Protein AF-A0A9J6G3D0-F1 (afdb_monomer)

Sequence (185 aa):
MPAAFANNYSSTRVLLGATEIRCDVPSSFVKKSEVYSHYKSAHTFTGLVGVAPSDVLTYVSELFTGSTSGRECVIRSGFLKQNFDPGDSVMADKGLRIEDLLVKKGVLLNIPPFLKDGKFTERKAQKTQEIAALRIHVEQRIQRITTYHIFDRSIPISLAPLANQIWGLCAMLSNLQPPLLKDEN

Secondary structure (DSSP, 8-state):
--HHHHTT-TTEEEEEEEEEEEBPPPSSHHHHHHHEETTTTEEEEEEEEEE-TTS-EEEEPPPEETTS-HHHHHHHTTGGGS---TT-EEEE-TT---HHHHGGGT-EEE-PPP-STT---HHHHHHHHHHHHHHHHHHHHHHHHHTSGGGSSPBPGGGGGGHHHHHHHHHHHHTTSPPSSPP--

Radius of gyration: 17.27 Å; Cα contacts (8 Å, |Δi|>4): 298; chains: 1; bounding box: 39×38×50 Å

Mean predicted aligned error: 4.93 Å

Organism: Haemaphysalis longicornis (NCBI:txid44386)

pLDDT: mean 90.75, std 10.1, range [35.38, 98.19]

Nearest PDB structures (foldseek):
  1gz0-assembly4_E  TM=3.290E-01  e=6.319E+00  Escherichia coli

Foldseek 3Di:
DDPLCVPPPVLEAKAKEKDWFFADQDPDPVLNVQQQAPVVNGRTWMKMWIAGLQLATPDIFFTGHNPQQLQNSCVPRCVLVDDDAQVHEYEYEPSHPCQVVQVVRNYHYQYQDDDDPPDDDPVSVVSNVSSVVSSVSRVVLVVQLCPPPCRVDHNYPVCVVVRRVSSVVSSVVSNVDDGPDDPPD

Solvent-accessible surface area (backbone atoms only — not comparable to full-atom values): 10439 Å² total; per-residue (Å²): 116,47,72,87,35,58,78,87,42,63,47,47,58,32,32,42,40,75,49,73,46,49,32,49,83,53,91,48,69,67,57,34,57,40,21,31,13,80,90,74,75,40,40,21,32,31,31,42,42,24,19,28,72,73,68,42,72,75,43,72,41,65,64,40,42,22,55,60,48,67,49,56,48,43,68,73,53,47,62,82,72,54,94,70,54,72,68,30,23,37,33,38,50,66,82,54,76,48,49,82,66,31,49,79,54,43,27,44,68,50,49,47,75,78,83,61,90,89,56,74,54,70,69,55,48,50,51,30,52,52,48,55,59,61,45,46,55,37,52,52,50,50,48,57,36,54,65,44,74,80,54,75,50,56,40,47,68,90,46,53,91,47,44,49,61,54,52,50,49,39,47,56,55,46,65,75,46,80,73,92,70,75,83,88,122

Structure (mmCIF, N/CA/C/O backbone):
data_AF-A0A9J6G3D0-F1
#
_entry.id   AF-A0A9J6G3D0-F1
#
loop_
_atom_site.group_PDB
_atom_site.id
_atom_site.type_symbol
_atom_s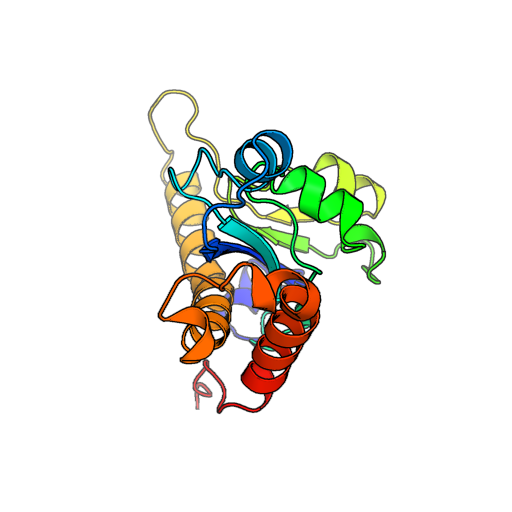ite.label_atom_id
_atom_site.label_alt_id
_atom_site.label_comp_id
_atom_site.label_asym_id
_atom_site.label_entity_id
_atom_site.label_seq_id
_atom_site.pdbx_PDB_ins_code
_atom_site.Cartn_x
_atom_site.Cartn_y
_atom_site.Cartn_z
_atom_site.occupancy
_atom_site.B_iso_or_equiv
_atom_site.auth_seq_id
_atom_site.auth_comp_id
_atom_site.auth_asym_id
_atom_site.auth_atom_id
_atom_site.pdbx_PDB_model_num
ATOM 1 N N . MET A 1 1 ? -17.069 -8.337 9.587 1.00 80.12 1 MET A N 1
ATOM 2 C CA . MET A 1 1 ? -15.836 -7.722 10.133 1.00 80.12 1 MET A CA 1
ATOM 3 C C . MET A 1 1 ? -15.319 -8.635 11.237 1.00 80.12 1 MET A C 1
ATOM 5 O O . MET A 1 1 ? -16.161 -9.069 12.013 1.00 80.12 1 MET A O 1
ATOM 9 N N . PRO A 1 2 ? -14.014 -8.957 11.305 1.00 84.94 2 PRO A N 1
ATOM 10 C CA . PRO A 1 2 ? -13.477 -9.842 12.345 1.00 84.94 2 PRO A CA 1
ATOM 11 C C . PRO A 1 2 ? -13.594 -9.244 13.753 1.00 84.94 2 PRO A C 1
ATOM 13 O O . PRO A 1 2 ? -13.500 -8.023 13.916 1.00 84.94 2 PRO A O 1
ATOM 16 N N . ALA A 1 3 ? -13.728 -10.102 14.770 1.00 85.75 3 ALA A N 1
ATOM 17 C CA . ALA A 1 3 ? -13.884 -9.697 16.171 1.00 85.75 3 ALA A CA 1
ATOM 18 C C . ALA A 1 3 ? -12.734 -8.799 16.667 1.00 85.75 3 ALA A C 1
ATOM 20 O O . ALA A 1 3 ? -12.964 -7.831 17.392 1.00 85.75 3 ALA A O 1
ATOM 21 N N . ALA A 1 4 ? -11.511 -9.056 16.189 1.00 85.31 4 ALA A N 1
ATOM 22 C CA . ALA A 1 4 ? -10.323 -8.263 16.508 1.00 85.31 4 ALA A CA 1
ATOM 23 C C . ALA A 1 4 ? -10.463 -6.769 16.142 1.00 85.31 4 ALA A C 1
ATOM 25 O O . ALA A 1 4 ? -9.902 -5.912 16.823 1.00 85.31 4 ALA A O 1
ATOM 26 N N . PHE A 1 5 ? -11.246 -6.439 15.106 1.00 87.8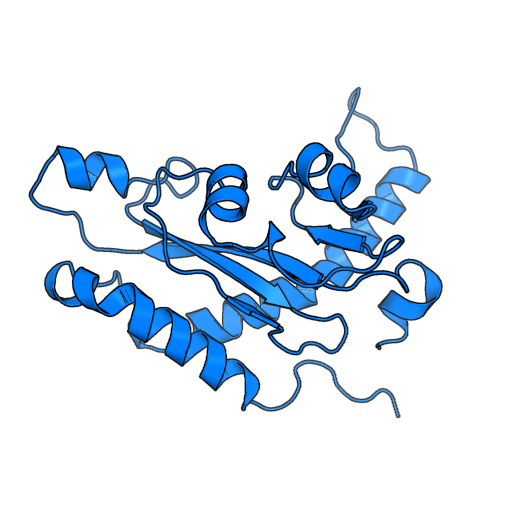8 5 PHE A N 1
ATOM 27 C CA . PHE A 1 5 ? -11.552 -5.053 14.741 1.00 87.88 5 PHE A CA 1
ATOM 28 C C . PHE A 1 5 ? -12.810 -4.533 15.437 1.00 87.88 5 PHE A C 1
ATOM 30 O O . PHE A 1 5 ? -12.842 -3.371 15.827 1.00 87.88 5 PHE A O 1
ATOM 37 N N . ALA A 1 6 ? -13.831 -5.375 15.620 1.00 86.62 6 ALA A N 1
ATOM 38 C CA . ALA A 1 6 ? -15.148 -4.960 16.104 1.00 86.62 6 ALA A CA 1
ATOM 39 C C . ALA A 1 6 ? -15.124 -4.253 17.473 1.00 86.62 6 ALA A C 1
ATOM 41 O O . ALA A 1 6 ? -15.931 -3.357 17.705 1.00 86.62 6 ALA A O 1
ATOM 42 N N . ASN A 1 7 ? -14.188 -4.612 18.357 1.00 83.62 7 ASN A N 1
ATOM 43 C CA . ASN A 1 7 ? -14.146 -4.067 19.717 1.00 83.62 7 ASN A CA 1
ATOM 44 C C . ASN A 1 7 ? -13.534 -2.658 19.785 1.00 83.62 7 ASN A C 1
ATOM 46 O O . ASN A 1 7 ? -14.149 -1.741 20.320 1.00 83.62 7 ASN A O 1
ATOM 50 N N . ASN A 1 8 ? -12.329 -2.479 19.235 1.00 85.50 8 ASN A N 1
ATOM 51 C CA . ASN A 1 8 ? -11.543 -1.246 19.413 1.00 85.50 8 ASN A CA 1
ATOM 52 C C . ASN A 1 8 ? -11.385 -0.420 18.126 1.00 85.50 8 ASN A C 1
ATOM 54 O O . ASN A 1 8 ? -10.935 0.723 18.180 1.00 85.50 8 ASN A O 1
ATOM 58 N N . TYR A 1 9 ? -11.726 -0.991 16.969 1.00 92.31 9 TYR A N 1
ATOM 59 C CA . TYR A 1 9 ? -11.415 -0.440 15.648 1.00 92.31 9 TYR A CA 1
ATOM 60 C C . TYR A 1 9 ? -12.569 -0.642 14.652 1.00 92.31 9 TYR A C 1
ATOM 62 O O . TYR A 1 9 ? -12.331 -0.778 13.450 1.00 92.31 9 TYR A O 1
ATOM 70 N N . SER A 1 10 ? -13.816 -0.642 15.137 1.00 93.62 10 SER A N 1
ATOM 71 C CA . SER A 1 10 ? -15.028 -0.925 14.350 1.00 93.62 10 SER A CA 1
ATOM 72 C C . SER A 1 10 ? -15.287 0.070 13.221 1.00 93.62 10 SER A C 1
ATOM 74 O O . SER A 1 10 ? -15.920 -0.282 12.231 1.00 93.62 10 SER A O 1
ATOM 76 N N . SER A 1 11 ? -14.756 1.289 13.324 1.00 95.56 11 SER A N 1
ATOM 77 C CA . SER A 1 11 ? -14.810 2.283 12.249 1.00 95.56 11 SER A CA 1
ATOM 78 C C . SER A 1 11 ? -13.726 2.097 11.184 1.00 95.56 11 SER A C 1
ATOM 80 O O . SER A 1 11 ? -13.647 2.894 10.253 1.00 95.56 11 SER A O 1
ATOM 82 N N . THR A 1 12 ? -12.838 1.102 11.304 1.00 96.50 12 THR A N 1
ATOM 83 C CA . THR A 1 12 ? -11.755 0.904 10.327 1.00 96.50 12 THR A CA 1
ATOM 84 C C . THR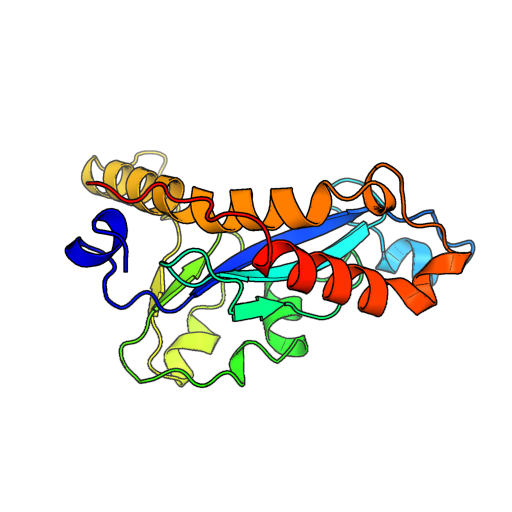 A 1 12 ? -12.336 0.467 8.996 1.00 96.50 12 THR A C 1
ATOM 86 O O . THR A 1 12 ? -12.851 -0.640 8.862 1.00 96.50 12 THR A O 1
ATOM 89 N N . ARG A 1 13 ? -12.204 1.324 7.986 1.00 96.06 13 ARG A N 1
ATOM 90 C CA . ARG A 1 13 ? -12.659 1.041 6.627 1.00 96.06 13 ARG A CA 1
ATOM 91 C C . ARG A 1 13 ? -11.564 0.414 5.775 1.00 96.06 13 ARG A C 1
ATOM 93 O O . ARG A 1 13 ? -11.839 -0.497 4.997 1.00 96.06 13 ARG A O 1
ATOM 100 N N . VAL A 1 14 ? -10.328 0.891 5.928 1.00 97.06 14 VAL A N 1
ATOM 101 C CA . VAL A 1 14 ? -9.177 0.440 5.136 1.00 97.06 14 VAL A CA 1
ATOM 102 C C . VAL A 1 14 ? -7.928 0.346 6.006 1.00 97.06 14 VAL A C 1
ATOM 104 O O . VAL A 1 14 ? -7.570 1.298 6.696 1.00 97.06 14 VAL A O 1
ATOM 107 N N . LEU A 1 15 ? -7.235 -0.785 5.916 1.00 96.94 15 LEU A N 1
ATOM 108 C CA . LEU A 1 15 ? -5.838 -0.943 6.287 1.00 96.94 15 LEU A CA 1
ATOM 109 C C . LEU A 1 15 ? -4.974 -0.616 5.067 1.00 96.94 15 LEU A C 1
ATOM 111 O O . LEU A 1 15 ? -5.011 -1.339 4.073 1.00 96.94 15 LEU A O 1
ATOM 115 N N . LEU A 1 16 ? -4.233 0.485 5.124 1.00 97.81 16 LEU A N 1
ATOM 116 C CA . LEU A 1 16 ? -3.399 0.988 4.040 1.00 97.81 16 LEU A CA 1
ATOM 117 C C . LEU A 1 16 ? -1.927 0.642 4.287 1.00 97.81 16 LEU A C 1
ATOM 119 O O . LEU A 1 16 ? -1.325 1.069 5.275 1.00 97.81 16 LEU A O 1
ATOM 123 N N . GLY A 1 17 ? -1.338 -0.095 3.352 1.00 95.81 17 GLY A N 1
ATOM 124 C CA . GLY A 1 17 ? 0.075 -0.445 3.324 1.00 95.81 17 GLY A CA 1
ATOM 125 C C . GLY A 1 17 ? 0.753 0.059 2.055 1.00 95.81 17 GLY A C 1
ATOM 126 O O . GLY A 1 17 ? 0.123 0.205 1.008 1.00 95.81 17 GLY A O 1
ATOM 127 N N . ALA A 1 18 ? 2.053 0.319 2.156 1.00 95.06 18 ALA A N 1
ATOM 128 C CA . ALA A 1 18 ? 2.914 0.588 1.014 1.00 95.06 18 ALA A CA 1
ATOM 129 C C . ALA A 1 18 ? 3.872 -0.589 0.824 1.00 95.06 18 ALA A C 1
ATOM 131 O O . ALA A 1 18 ? 4.341 -1.175 1.800 1.00 95.06 18 ALA A O 1
ATOM 132 N N . THR A 1 19 ? 4.179 -0.917 -0.424 1.00 95.31 19 THR A N 1
ATOM 133 C CA . THR A 1 19 ? 5.183 -1.921 -0.770 1.00 95.31 19 THR A CA 1
ATOM 134 C C . THR A 1 19 ? 6.077 -1.416 -1.888 1.00 95.31 19 THR A C 1
ATOM 136 O O . THR A 1 19 ? 5.686 -0.543 -2.663 1.00 95.31 19 THR A O 1
ATOM 139 N N . GLU A 1 20 ? 7.281 -1.967 -1.963 1.00 95.69 20 GLU A N 1
ATOM 140 C CA . GLU A 1 20 ? 8.262 -1.640 -2.988 1.00 95.69 20 GLU A CA 1
ATOM 141 C C . GLU A 1 20 ? 8.641 -2.898 -3.767 1.00 95.69 20 GLU A C 1
ATOM 143 O O . GLU A 1 20 ? 9.041 -3.905 -3.182 1.00 95.69 20 GLU A O 1
ATOM 148 N N . ILE A 1 21 ? 8.549 -2.820 -5.092 1.00 96.62 21 ILE A N 1
ATOM 149 C CA . ILE A 1 21 ? 8.894 -3.886 -6.030 1.00 96.62 21 ILE A CA 1
ATOM 150 C C . ILE A 1 21 ? 10.198 -3.500 -6.709 1.00 96.62 21 ILE A C 1
ATOM 152 O O . ILE A 1 21 ? 10.319 -2.393 -7.226 1.00 96.62 21 ILE A O 1
ATOM 156 N N . ARG A 1 22 ? 11.192 -4.389 -6.716 1.00 96.69 22 ARG A N 1
ATOM 157 C CA . ARG A 1 22 ? 12.484 -4.090 -7.343 1.00 96.69 22 ARG A CA 1
ATOM 158 C C . ARG A 1 22 ? 12.353 -3.968 -8.855 1.00 96.69 22 ARG A C 1
ATOM 160 O O . ARG A 1 22 ? 11.597 -4.705 -9.484 1.00 96.69 22 ARG A O 1
ATOM 167 N N . CYS A 1 23 ? 13.147 -3.082 -9.436 1.00 96.62 23 CYS A N 1
ATOM 168 C CA . CYS A 1 23 ? 13.317 -2.967 -10.875 1.00 96.62 23 CYS A CA 1
ATOM 169 C C . CYS A 1 23 ? 14.799 -2.919 -11.240 1.00 96.62 23 CYS A C 1
ATOM 171 O O . CYS A 1 23 ? 15.667 -2.647 -10.405 1.00 96.62 23 CYS A O 1
ATOM 173 N N . ASP A 1 24 ? 15.087 -3.245 -12.494 1.00 96.38 24 ASP A N 1
ATOM 174 C CA . ASP A 1 24 ? 16.428 -3.098 -13.040 1.00 96.38 24 ASP A CA 1
ATOM 175 C C . ASP A 1 24 ? 16.833 -1.624 -13.090 1.00 96.38 24 ASP A C 1
ATOM 177 O O . ASP A 1 24 ? 16.005 -0.715 -13.041 1.00 96.38 24 ASP A O 1
ATOM 181 N N . VAL A 1 25 ? 18.136 -1.372 -13.183 1.00 95.06 25 VAL A N 1
ATOM 182 C CA . VAL A 1 25 ? 18.664 -0.009 -13.222 1.00 95.06 25 VAL A CA 1
ATOM 183 C C . VAL A 1 25 ? 18.437 0.583 -14.618 1.00 95.06 25 VAL A C 1
ATOM 185 O O . VAL A 1 25 ? 18.964 0.044 -15.594 1.00 95.06 25 VAL A O 1
ATOM 188 N N . PRO A 1 26 ? 17.707 1.705 -14.755 1.00 92.19 26 PRO A N 1
ATOM 189 C CA . PRO A 1 26 ? 17.589 2.394 -16.033 1.00 92.19 26 PRO A CA 1
ATOM 190 C C . PRO A 1 26 ? 18.951 2.909 -16.519 1.00 92.19 26 PRO A C 1
ATOM 192 O O . PRO A 1 26 ? 19.774 3.359 -15.723 1.00 92.19 26 PRO A O 1
ATOM 195 N N . SER A 1 27 ? 19.162 2.933 -17.838 1.00 90.88 27 SER A N 1
ATOM 196 C CA . SER A 1 27 ? 20.370 3.523 -18.441 1.00 90.88 27 SER A CA 1
ATOM 197 C C . SER A 1 27 ? 20.433 5.047 -18.283 1.00 90.88 27 SER A C 1
ATOM 199 O O . SER A 1 27 ? 21.513 5.627 -18.205 1.00 90.88 27 SER A O 1
ATOM 201 N N . SER A 1 28 ? 19.275 5.709 -18.213 1.00 93.06 28 SER A N 1
ATOM 202 C CA . SER A 1 28 ? 19.179 7.149 -17.970 1.00 93.06 28 SER A CA 1
ATOM 203 C C . SER A 1 28 ? 19.476 7.474 -16.506 1.00 93.06 28 SER A C 1
ATOM 205 O O . SER A 1 28 ? 18.782 6.988 -15.613 1.00 93.06 28 SER A O 1
ATOM 207 N N . PHE A 1 29 ? 20.445 8.362 -16.263 1.00 90.56 29 PHE A N 1
ATOM 208 C CA . PHE A 1 29 ? 20.782 8.847 -14.919 1.00 90.56 29 PHE A CA 1
ATOM 209 C C . PHE A 1 29 ? 19.594 9.485 -14.191 1.00 90.56 29 PHE A C 1
ATOM 211 O O . PHE A 1 29 ? 19.430 9.267 -12.993 1.00 90.56 29 PHE A O 1
ATOM 218 N N . VAL A 1 30 ? 18.745 10.220 -14.917 1.00 93.31 30 VAL A N 1
ATOM 219 C CA . VAL A 1 30 ? 17.535 10.840 -14.356 1.00 93.31 30 VAL A CA 1
ATOM 220 C C . VAL A 1 30 ? 16.593 9.755 -13.843 1.00 93.31 30 VAL A C 1
ATOM 222 O O . VAL A 1 30 ? 16.304 9.703 -12.651 1.00 93.31 30 VAL A O 1
ATOM 225 N N . LYS A 1 31 ? 16.219 8.807 -14.711 1.00 91.31 31 LYS A N 1
ATOM 226 C CA . LYS A 1 31 ? 15.323 7.702 -14.339 1.00 91.31 31 LYS A CA 1
ATOM 227 C C . LYS A 1 31 ? 15.908 6.836 -13.230 1.00 91.31 31 LYS A C 1
ATOM 229 O O . LYS A 1 31 ? 15.177 6.390 -12.357 1.00 91.31 31 LYS A O 1
ATOM 234 N N . LYS A 1 32 ? 17.224 6.615 -13.244 1.00 93.25 32 LYS A N 1
ATOM 235 C CA . LYS A 1 32 ? 17.940 5.896 -12.189 1.00 93.25 32 LYS A CA 1
ATOM 236 C C . LYS A 1 32 ? 17.751 6.563 -10.828 1.00 93.25 32 LYS A C 1
ATOM 238 O O . LYS A 1 32 ? 17.432 5.873 -9.867 1.00 93.25 32 LYS A O 1
ATOM 243 N N . SER A 1 33 ? 17.915 7.883 -10.758 1.00 94.12 33 SER A N 1
ATOM 244 C CA . SER A 1 33 ? 17.687 8.640 -9.526 1.00 94.12 33 SER A CA 1
ATOM 245 C C . SER A 1 33 ? 16.222 8.605 -9.092 1.00 94.12 33 SER A C 1
ATOM 247 O O . SER A 1 33 ? 15.947 8.539 -7.899 1.00 94.12 33 SER A O 1
ATOM 249 N N . GLU A 1 34 ? 15.281 8.651 -10.035 1.00 94.12 34 GLU A N 1
ATOM 250 C CA . GLU A 1 34 ? 13.846 8.625 -9.732 1.00 94.12 34 GLU A CA 1
ATOM 251 C C . GLU A 1 34 ? 13.406 7.289 -9.132 1.00 94.12 34 GLU A C 1
ATOM 253 O O . GLU A 1 34 ? 12.646 7.263 -8.166 1.00 94.12 34 GLU A O 1
ATOM 258 N N . VAL A 1 35 ? 13.873 6.168 -9.682 1.00 95.25 35 VAL A N 1
ATOM 259 C CA . VAL A 1 35 ? 13.490 4.842 -9.177 1.00 95.25 35 VAL A CA 1
ATOM 260 C C . VAL A 1 35 ? 14.298 4.417 -7.953 1.00 95.25 35 VAL A C 1
ATOM 262 O O . VAL A 1 35 ? 14.005 3.383 -7.371 1.00 95.25 35 VAL A O 1
ATOM 265 N N . TYR A 1 36 ? 15.308 5.175 -7.529 1.00 96.12 36 TYR A N 1
ATOM 266 C CA . TYR A 1 36 ? 16.091 4.819 -6.351 1.00 96.12 36 TYR A CA 1
ATOM 267 C C . TYR A 1 36 ? 15.319 5.110 -5.056 1.00 96.12 36 TYR A C 1
ATOM 269 O O . TYR A 1 36 ? 15.036 6.261 -4.724 1.00 96.12 36 TYR A O 1
ATOM 277 N N . SER A 1 37 ? 15.017 4.060 -4.293 1.00 94.50 37 SER A N 1
ATOM 278 C CA . SER A 1 37 ? 14.492 4.161 -2.935 1.00 94.50 37 SER A CA 1
ATOM 279 C C . SER A 1 37 ? 15.633 4.208 -1.932 1.00 94.50 37 SER A C 1
ATOM 281 O O . SER A 1 37 ? 16.389 3.248 -1.758 1.00 94.50 37 SER A O 1
ATOM 283 N N . HIS A 1 38 ? 15.714 5.319 -1.202 1.00 91.31 38 HIS A N 1
ATOM 284 C CA . HIS A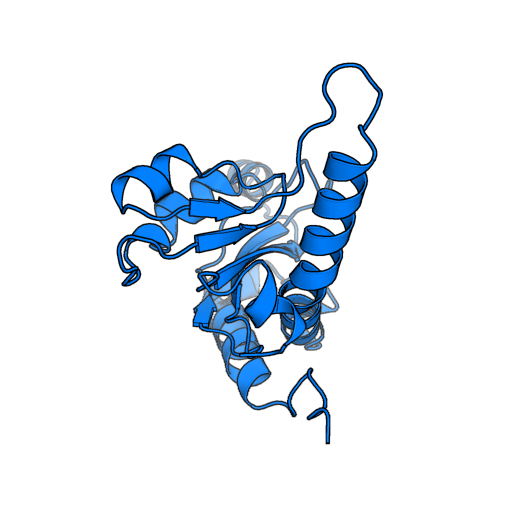 1 38 ? 16.618 5.451 -0.062 1.00 91.31 38 HIS A CA 1
ATOM 285 C C . HIS A 1 38 ? 16.243 4.519 1.094 1.00 91.31 38 HIS A C 1
ATOM 287 O O . HIS A 1 38 ? 17.112 4.132 1.868 1.00 91.31 38 HIS A O 1
ATOM 293 N N . TYR A 1 39 ? 14.965 4.150 1.214 1.00 87.50 39 TYR A N 1
ATOM 294 C CA . TYR A 1 39 ? 14.493 3.268 2.278 1.00 87.50 39 TYR A CA 1
ATOM 295 C C . TYR A 1 39 ? 14.946 1.819 2.059 1.00 87.50 39 TYR A C 1
ATOM 297 O O . TYR A 1 39 ? 15.362 1.150 3.004 1.00 87.50 39 TYR A O 1
ATOM 305 N N . LYS A 1 40 ? 14.907 1.334 0.811 1.00 90.81 40 LYS A N 1
ATOM 306 C CA . LYS A 1 40 ? 15.369 -0.017 0.448 1.00 90.81 40 LYS A CA 1
ATOM 307 C C . LYS A 1 40 ? 16.821 -0.076 -0.015 1.00 90.81 40 LYS A C 1
ATOM 309 O O . LYS A 1 40 ? 17.319 -1.178 -0.242 1.00 90.81 40 LYS A O 1
ATOM 314 N N . SER A 1 41 ? 17.478 1.074 -0.176 1.00 94.06 41 SER A N 1
ATOM 315 C CA . SER A 1 41 ? 18.799 1.196 -0.806 1.00 94.06 41 SER A CA 1
ATOM 316 C C . SER A 1 41 ? 18.868 0.437 -2.137 1.00 94.06 41 SER A C 1
ATOM 318 O O . SER A 1 41 ? 19.817 -0.296 -2.415 1.00 94.06 41 SER A O 1
ATOM 320 N N . ALA A 1 42 ? 17.803 0.549 -2.934 1.00 95.44 42 ALA A N 1
ATOM 321 C CA . ALA A 1 42 ? 17.597 -0.226 -4.151 1.00 95.44 42 ALA A CA 1
ATOM 322 C C . ALA A 1 42 ? 16.738 0.548 -5.157 1.00 95.44 42 ALA A C 1
ATOM 324 O O . ALA A 1 42 ? 16.044 1.494 -4.798 1.00 95.44 42 ALA A O 1
ATOM 325 N N . HIS A 1 43 ? 16.767 0.120 -6.418 1.00 96.81 43 HIS A N 1
ATOM 326 C CA . HIS A 1 43 ? 15.903 0.658 -7.466 1.00 96.81 43 HIS A CA 1
ATOM 327 C C . HIS A 1 43 ? 14.564 -0.075 -7.409 1.00 96.81 43 HIS A C 1
ATOM 329 O O . HIS A 1 43 ? 14.519 -1.307 -7.490 1.00 96.81 43 HIS A O 1
ATOM 335 N N . THR A 1 44 ? 13.491 0.669 -7.179 1.00 97.06 44 THR A N 1
ATOM 336 C CA . THR A 1 44 ? 12.169 0.126 -6.907 1.00 97.06 44 THR A CA 1
ATOM 337 C C . THR A 1 44 ? 11.065 0.959 -7.546 1.00 97.06 44 THR A C 1
ATOM 339 O O . THR A 1 44 ? 11.228 2.123 -7.927 1.00 97.06 44 THR A O 1
ATOM 342 N N . PHE A 1 45 ? 9.907 0.326 -7.647 1.00 97.19 45 PHE A N 1
ATOM 343 C CA . PHE A 1 45 ? 8.623 0.965 -7.827 1.00 97.19 45 PHE A CA 1
ATOM 344 C C . PHE A 1 45 ? 7.797 0.813 -6.549 1.00 97.19 45 PHE A C 1
ATOM 346 O O . PHE A 1 45 ? 7.760 -0.269 -5.965 1.00 97.19 45 PHE A O 1
ATOM 353 N N . THR A 1 46 ? 7.114 1.872 -6.130 1.00 96.31 46 THR A N 1
ATOM 354 C CA . THR A 1 46 ? 6.328 1.920 -4.892 1.00 96.31 46 THR A CA 1
ATOM 355 C C . THR A 1 46 ? 4.839 1.821 -5.204 1.00 96.31 46 THR A C 1
ATOM 357 O O . THR A 1 46 ? 4.315 2.642 -5.951 1.00 96.31 46 THR A O 1
ATOM 360 N N . GLY A 1 47 ? 4.136 0.864 -4.603 1.00 96.94 47 GLY A N 1
ATOM 361 C CA . GLY A 1 47 ? 2.685 0.700 -4.720 1.00 96.94 47 GLY A CA 1
ATOM 362 C C . GLY A 1 47 ? 1.981 0.821 -3.370 1.00 96.94 47 GLY A C 1
ATOM 363 O O . GLY A 1 47 ? 2.546 0.480 -2.330 1.00 96.94 47 GLY A O 1
ATOM 364 N N . LEU A 1 48 ? 0.734 1.292 -3.380 1.00 97.88 48 LEU A N 1
ATOM 365 C CA . LEU A 1 48 ? -0.162 1.285 -2.226 1.00 97.88 48 LEU A CA 1
ATOM 366 C C . LEU A 1 48 ? -1.191 0.163 -2.360 1.00 97.88 48 LEU A C 1
ATOM 368 O O . LEU A 1 48 ? -1.739 -0.074 -3.437 1.00 97.88 48 LEU A O 1
ATOM 372 N N . VAL A 1 49 ? -1.480 -0.479 -1.234 1.00 98.00 49 VAL A N 1
ATOM 373 C CA . VAL A 1 49 ? -2.449 -1.565 -1.087 1.00 98.00 49 VAL A CA 1
ATOM 374 C C . VAL A 1 49 ? -3.379 -1.212 0.064 1.00 98.00 49 VAL A C 1
ATOM 376 O O . VAL A 1 49 ? -2.921 -0.943 1.171 1.00 98.00 49 VAL A O 1
ATOM 379 N N . GLY A 1 50 ? -4.682 -1.195 -0.196 1.00 97.56 50 GLY A N 1
ATOM 380 C CA . GLY A 1 50 ? -5.716 -1.008 0.814 1.00 97.56 50 GLY A CA 1
ATOM 381 C C . GLY A 1 50 ? -6.573 -2.258 0.950 1.00 97.56 50 GLY A C 1
ATOM 382 O O . GLY A 1 50 ? -7.049 -2.812 -0.043 1.00 97.56 50 GLY A O 1
ATOM 383 N N . VAL A 1 51 ? -6.763 -2.697 2.188 1.00 96.50 51 VAL A N 1
ATOM 384 C CA . VAL A 1 51 ? -7.475 -3.932 2.524 1.00 96.50 51 VAL A CA 1
ATOM 385 C C . VAL A 1 51 ? -8.570 -3.607 3.526 1.00 96.50 51 VAL A C 1
ATOM 387 O O . VAL A 1 51 ? -8.335 -2.873 4.483 1.00 96.50 51 VAL A O 1
ATOM 390 N N . ALA A 1 52 ? -9.778 -4.119 3.324 1.00 94.88 52 ALA A N 1
ATOM 391 C CA . ALA A 1 52 ? -10.823 -4.034 4.338 1.00 94.88 52 ALA A CA 1
ATOM 392 C C . ALA A 1 52 ? -10.475 -4.922 5.547 1.00 94.88 52 ALA A C 1
ATOM 394 O O . ALA A 1 52 ? -9.775 -5.921 5.388 1.00 94.88 52 ALA A O 1
ATOM 395 N N . PRO A 1 53 ? -11.032 -4.671 6.743 1.00 93.06 53 PRO A N 1
ATOM 396 C CA . PRO A 1 53 ? -10.891 -5.596 7.871 1.00 93.06 53 PRO A CA 1
ATOM 397 C C . PRO A 1 53 ? -11.314 -7.038 7.565 1.00 93.06 53 PRO A C 1
ATOM 399 O O . PRO A 1 53 ? -10.830 -7.966 8.198 1.00 93.06 53 PRO A O 1
ATOM 402 N N . SER A 1 54 ? -12.202 -7.247 6.588 1.00 90.69 54 SER A N 1
ATOM 403 C CA . SER A 1 54 ? -12.589 -8.570 6.076 1.00 90.69 54 SER A CA 1
ATOM 404 C C . SER A 1 54 ? -11.541 -9.225 5.165 1.00 90.69 54 SER A C 1
ATOM 406 O O . SER A 1 54 ? -11.869 -10.179 4.471 1.00 90.69 54 SER A O 1
ATOM 408 N N . ASP A 1 55 ? -10.318 -8.691 5.118 1.00 88.56 55 ASP A N 1
ATOM 409 C CA . ASP A 1 55 ? -9.196 -9.164 4.301 1.00 88.56 55 ASP A CA 1
ATOM 410 C C . ASP A 1 55 ? -9.393 -9.056 2.769 1.00 88.56 55 ASP A C 1
ATOM 412 O O . ASP A 1 55 ? -8.607 -9.551 1.964 1.00 88.56 55 ASP A O 1
ATOM 416 N N . VAL A 1 56 ? -10.423 -8.338 2.324 1.00 92.75 56 VAL A N 1
ATOM 417 C CA . VAL A 1 56 ? -10.656 -8.084 0.896 1.00 92.75 56 VAL A CA 1
ATOM 418 C C . VAL A 1 56 ? -9.795 -6.907 0.443 1.00 92.75 56 VAL A C 1
ATOM 420 O O . VAL A 1 56 ? -9.852 -5.842 1.059 1.00 92.75 56 VAL A O 1
ATOM 423 N N . LEU A 1 57 ? -9.033 -7.056 -0.648 1.00 95.81 57 LEU A N 1
ATOM 424 C CA . LEU A 1 57 ? -8.380 -5.920 -1.305 1.00 95.81 57 LEU A CA 1
ATOM 425 C C . LEU A 1 57 ? -9.465 -4.975 -1.830 1.00 95.81 57 LEU A C 1
ATOM 427 O O . LEU A 1 57 ? -10.226 -5.339 -2.728 1.00 95.81 57 LEU A O 1
ATOM 431 N N . THR A 1 58 ? -9.518 -3.770 -1.274 1.00 95.94 58 THR A N 1
ATOM 432 C CA . THR A 1 58 ? -10.465 -2.714 -1.658 1.00 95.94 58 THR A CA 1
ATOM 433 C C . THR A 1 58 ? -9.811 -1.616 -2.478 1.00 95.94 58 THR A C 1
ATOM 435 O O . THR A 1 58 ? -10.505 -0.848 -3.138 1.00 95.94 58 THR A O 1
ATOM 438 N N . TYR A 1 59 ? -8.481 -1.542 -2.453 1.00 97.88 59 TYR A N 1
ATOM 439 C CA . TYR A 1 59 ? -7.735 -0.504 -3.137 1.00 97.88 59 TYR A CA 1
ATOM 440 C C . TYR A 1 59 ? -6.352 -0.989 -3.565 1.00 97.88 59 TYR A C 1
ATOM 442 O O . TYR A 1 59 ? -5.635 -1.628 -2.798 1.00 97.88 59 TYR A O 1
ATOM 450 N N . VAL A 1 60 ? -5.948 -0.616 -4.774 1.00 98.00 60 VAL A N 1
ATOM 451 C CA . VAL A 1 60 ? -4.580 -0.763 -5.271 1.00 98.00 60 VAL A CA 1
ATOM 452 C C . VAL A 1 60 ? -4.245 0.471 -6.101 1.00 98.00 60 VAL A C 1
ATOM 454 O O . VAL A 1 60 ? -5.049 0.889 -6.932 1.00 98.00 60 VAL A O 1
ATOM 457 N N . SER A 1 61 ? -3.093 1.093 -5.852 1.00 98.19 61 SER A N 1
ATOM 458 C CA . SER A 1 61 ? -2.639 2.219 -6.672 1.00 98.19 61 SER A CA 1
ATOM 459 C C . SER A 1 61 ? -1.869 1.753 -7.901 1.00 98.19 61 SER A C 1
ATOM 461 O O . SER A 1 61 ? -1.331 0.645 -7.925 1.00 98.19 61 SER A O 1
ATOM 463 N N . GLU A 1 62 ? -1.697 2.655 -8.867 1.00 97.62 62 GLU A N 1
ATOM 464 C CA . GLU A 1 62 ? -0.558 2.578 -9.783 1.00 97.62 62 GLU A CA 1
ATOM 465 C C . GLU A 1 62 ? 0.771 2.589 -9.010 1.00 97.62 62 GLU A C 1
ATOM 467 O O . GLU A 1 62 ? 0.845 2.994 -7.843 1.00 97.62 62 GLU A O 1
ATOM 472 N N . LEU A 1 63 ? 1.825 2.138 -9.676 1.00 97.75 63 LEU A N 1
ATOM 473 C CA . LEU A 1 63 ? 3.186 2.191 -9.188 1.00 97.75 63 LEU A CA 1
ATOM 474 C C . LEU A 1 63 ? 3.785 3.587 -9.387 1.00 97.75 63 LEU A C 1
ATOM 476 O O . LEU A 1 63 ? 3.693 4.197 -10.451 1.00 97.75 63 LEU A O 1
ATOM 480 N N . PHE A 1 64 ? 4.468 4.056 -8.353 1.00 97.06 64 PHE A N 1
ATOM 481 C CA . PHE A 1 64 ? 5.272 5.269 -8.346 1.00 97.06 64 PHE A CA 1
ATOM 482 C C . PHE A 1 64 ? 6.754 4.913 -8.382 1.00 97.06 64 PHE A C 1
ATOM 484 O O . PHE A 1 64 ? 7.144 3.767 -8.172 1.00 97.06 64 PHE A O 1
ATOM 491 N N . THR A 1 65 ? 7.611 5.892 -8.638 1.00 95.88 65 THR A N 1
ATOM 492 C CA . THR A 1 65 ? 9.060 5.678 -8.596 1.00 95.88 65 THR A CA 1
ATOM 493 C C . THR A 1 65 ? 9.538 5.518 -7.147 1.00 95.88 65 THR A C 1
ATOM 495 O O . THR A 1 65 ? 8.940 6.096 -6.238 1.00 95.88 65 THR A O 1
ATOM 498 N N . GLY A 1 66 ? 10.615 4.759 -6.920 1.00 93.19 66 GLY A N 1
ATOM 499 C CA . GLY A 1 66 ? 11.146 4.464 -5.582 1.00 93.19 66 GLY A CA 1
ATOM 500 C C . GLY A 1 66 ? 11.520 5.687 -4.735 1.00 93.19 66 GLY A C 1
ATOM 501 O O . GLY A 1 66 ? 11.486 5.611 -3.509 1.00 93.19 66 GLY A O 1
ATOM 502 N N . SER A 1 67 ? 11.801 6.840 -5.350 1.00 94.00 67 SER A N 1
ATOM 503 C CA . SER A 1 67 ? 12.036 8.099 -4.628 1.00 94.00 67 SER A CA 1
ATOM 504 C C . SER A 1 67 ? 10.756 8.772 -4.107 1.00 94.00 67 SER A C 1
ATOM 506 O O . SER A 1 67 ? 10.827 9.709 -3.306 1.00 94.00 67 SER A O 1
ATOM 508 N N . THR A 1 68 ? 9.575 8.324 -4.547 1.00 94.69 68 THR A N 1
ATOM 509 C CA . THR A 1 68 ? 8.289 8.928 -4.176 1.00 94.69 68 THR A CA 1
ATOM 510 C C . THR A 1 68 ? 7.924 8.559 -2.738 1.00 94.69 68 THR A C 1
ATOM 512 O O . THR A 1 68 ? 7.810 7.387 -2.386 1.00 94.69 68 THR A O 1
ATOM 515 N N . SER A 1 69 ? 7.695 9.569 -1.893 1.00 93.06 69 SER A N 1
ATOM 516 C CA . SER A 1 69 ? 7.281 9.340 -0.504 1.00 93.06 69 SER A CA 1
ATOM 517 C C . SER A 1 69 ? 5.891 8.698 -0.420 1.00 93.06 69 SER A C 1
ATOM 519 O O . SER A 1 69 ? 5.010 9.004 -1.221 1.00 93.06 69 SER A O 1
ATOM 521 N N . GLY A 1 70 ? 5.638 7.886 0.613 1.00 92.19 70 GLY A N 1
ATOM 522 C CA . GLY A 1 70 ? 4.326 7.252 0.802 1.00 92.19 70 GLY A CA 1
ATOM 523 C C . GLY A 1 70 ? 3.164 8.252 0.900 1.00 92.19 70 GLY A C 1
ATOM 524 O O . GLY A 1 70 ? 2.077 7.990 0.392 1.00 92.19 70 GLY A O 1
ATOM 525 N N . ARG A 1 71 ? 3.400 9.436 1.481 1.00 94.56 71 ARG A N 1
ATOM 526 C CA . ARG A 1 71 ? 2.414 10.528 1.499 1.00 94.56 71 ARG A CA 1
ATOM 527 C C . ARG A 1 71 ? 2.089 11.023 0.087 1.00 94.56 71 ARG A C 1
ATOM 529 O O . ARG A 1 71 ? 0.919 11.206 -0.235 1.00 94.56 71 ARG A O 1
ATOM 536 N N . GLU A 1 72 ? 3.108 11.222 -0.742 1.00 95.50 72 GLU A N 1
ATOM 537 C CA . GLU A 1 72 ? 2.928 11.667 -2.125 1.00 95.50 72 GLU A CA 1
ATOM 538 C C . GLU A 1 72 ? 2.207 10.603 -2.963 1.00 95.50 72 GLU A C 1
ATOM 540 O O . GLU A 1 72 ? 1.298 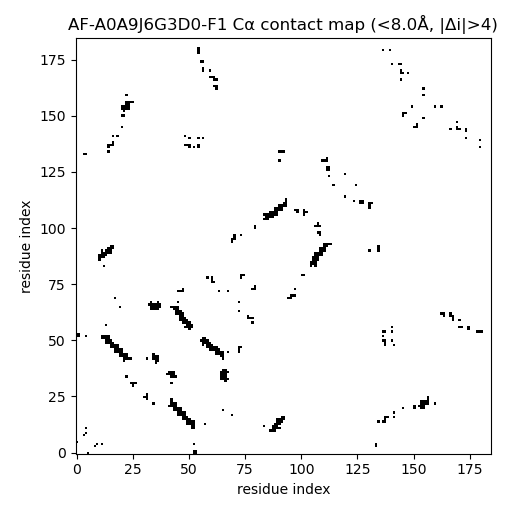10.931 -3.727 1.00 95.50 72 GLU A O 1
ATOM 545 N N . CYS A 1 73 ? 2.511 9.319 -2.739 1.00 96.50 73 CYS A N 1
ATOM 546 C CA . CYS A 1 73 ? 1.750 8.218 -3.327 1.00 96.50 73 CYS A CA 1
ATOM 547 C C . CYS A 1 73 ? 0.259 8.327 -2.973 1.00 96.50 73 CYS A C 1
ATOM 549 O O . CYS A 1 73 ? -0.588 8.183 -3.849 1.00 96.50 73 CYS A O 1
ATOM 551 N N . VAL A 1 74 ? -0.100 8.628 -1.718 1.00 97.06 74 VAL A N 1
ATOM 552 C CA . VAL A 1 74 ? -1.509 8.774 -1.297 1.00 97.06 74 VAL A CA 1
ATOM 553 C C . VAL A 1 74 ? -2.205 9.929 -2.020 1.00 97.06 74 VAL A C 1
ATOM 555 O O . VAL A 1 74 ? -3.342 9.776 -2.468 1.00 97.06 74 VAL A O 1
ATOM 558 N N . ILE A 1 75 ? -1.522 11.066 -2.166 1.00 96.31 75 ILE A N 1
ATOM 559 C CA . ILE A 1 75 ? -2.059 12.252 -2.846 1.00 96.31 75 ILE A CA 1
ATOM 560 C C . ILE A 1 75 ? -2.308 11.956 -4.331 1.00 96.31 75 ILE A C 1
ATOM 562 O O . ILE A 1 75 ? -3.392 12.236 -4.846 1.00 96.31 75 ILE A O 1
ATOM 566 N N . ARG A 1 76 ? -1.324 11.360 -5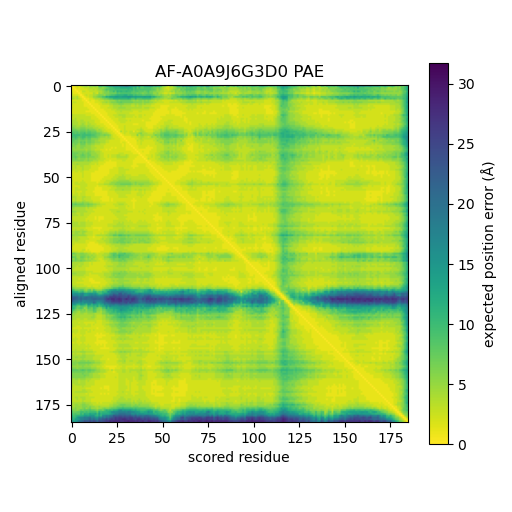.012 1.00 97.06 76 ARG A N 1
ATOM 567 C CA . ARG A 1 76 ? -1.357 11.146 -6.467 1.00 97.06 76 ARG A CA 1
ATOM 568 C C . ARG A 1 76 ? -2.192 9.948 -6.900 1.00 97.06 76 ARG A C 1
ATOM 570 O O . ARG A 1 76 ? -2.767 9.976 -7.980 1.00 97.06 76 ARG A O 1
ATOM 577 N N . SER A 1 77 ? -2.281 8.912 -6.070 1.00 96.75 77 SER A N 1
ATOM 578 C CA . SER A 1 77 ? -2.935 7.646 -6.431 1.00 96.75 77 SER A CA 1
ATOM 579 C C . SER A 1 77 ? -4.461 7.704 -6.486 1.00 96.75 77 SER A C 1
ATOM 581 O O . SER A 1 77 ? -5.096 6.765 -6.949 1.00 96.75 77 SER A O 1
ATOM 583 N N . GLY A 1 78 ? -5.069 8.794 -6.013 1.00 95.62 78 GLY A N 1
ATOM 584 C CA . GLY A 1 78 ? -6.523 8.903 -5.930 1.00 95.62 78 GLY A CA 1
ATOM 585 C C . GLY A 1 78 ? -7.125 8.217 -4.703 1.00 95.62 78 GLY A C 1
ATOM 586 O O . GLY A 1 78 ? -8.344 8.224 -4.567 1.00 95.62 78 GLY A O 1
ATOM 587 N N . PHE A 1 79 ? -6.312 7.718 -3.764 1.00 97.19 79 PHE A N 1
ATOM 588 C CA . PHE A 1 79 ? -6.781 7.113 -2.510 1.00 97.19 79 PHE A CA 1
ATOM 589 C C . PHE A 1 79 ? -7.796 8.001 -1.771 1.00 97.19 79 PHE A C 1
ATOM 591 O O . PHE A 1 79 ? -8.831 7.524 -1.316 1.00 97.19 79 PHE A O 1
ATOM 598 N N . LEU A 1 80 ? -7.535 9.312 -1.709 1.00 96.12 80 LEU A N 1
ATOM 599 C CA . LEU A 1 80 ? -8.393 10.303 -1.042 1.00 96.12 80 LEU A CA 1
ATOM 600 C C . LEU A 1 80 ? -9.714 10.594 -1.784 1.00 96.12 80 LEU A C 1
ATOM 602 O O . LEU A 1 80 ? -10.577 11.298 -1.250 1.00 96.12 80 LEU A O 1
ATOM 606 N N . LYS A 1 81 ? -9.865 10.097 -3.018 1.00 94.75 81 LYS A N 1
ATOM 607 C CA . LYS A 1 81 ? -11.101 10.185 -3.812 1.00 94.75 81 LYS A CA 1
ATOM 608 C C . LYS A 1 81 ? -12.053 9.021 -3.538 1.00 94.75 81 LYS A C 1
ATOM 610 O O . LYS A 1 81 ? -13.178 9.069 -4.018 1.00 94.75 81 LYS A O 1
ATOM 615 N N . GLN A 1 82 ? -11.626 8.003 -2.788 1.00 93.56 82 GLN A N 1
ATOM 616 C CA . GLN A 1 82 ? -12.521 6.934 -2.357 1.00 93.56 82 GLN A CA 1
ATOM 617 C C . GLN A 1 82 ? -13.666 7.484 -1.499 1.00 93.56 82 GLN A C 1
ATOM 619 O O . GLN A 1 82 ? -13.531 8.516 -0.829 1.00 93.56 82 GLN A O 1
ATOM 624 N N . ASN A 1 83 ? -14.787 6.766 -1.530 1.00 92.62 83 ASN A N 1
ATOM 625 C CA . ASN A 1 83 ? -15.963 7.081 -0.734 1.00 92.62 83 ASN A CA 1
ATOM 626 C C . ASN A 1 83 ? -15.702 6.662 0.715 1.00 92.62 83 ASN A C 1
ATOM 628 O O . ASN A 1 83 ? -15.686 5.471 1.025 1.00 92.62 83 ASN A O 1
ATOM 632 N N . PHE A 1 84 ? -15.468 7.659 1.562 1.00 95.31 84 PHE A N 1
ATOM 633 C CA . PHE A 1 84 ? -15.399 7.522 3.010 1.00 95.31 84 PHE A CA 1
ATOM 634 C C . PHE A 1 84 ? -16.551 8.297 3.627 1.00 95.31 84 PHE A C 1
ATOM 636 O O . PHE A 1 84 ? -16.835 9.416 3.187 1.00 95.31 84 PHE A O 1
ATOM 643 N N . ASP A 1 85 ? -17.147 7.725 4.663 1.00 95.19 85 ASP A N 1
ATOM 644 C CA . ASP A 1 85 ? -18.176 8.386 5.450 1.00 95.19 85 ASP A CA 1
ATOM 645 C C . ASP A 1 85 ? -17.536 9.102 6.654 1.00 95.19 85 ASP A C 1
ATOM 647 O O . ASP A 1 85 ? -16.550 8.613 7.219 1.00 95.19 85 ASP A O 1
ATOM 651 N N . PRO A 1 86 ? -18.051 10.271 7.083 1.00 95.62 86 PRO A N 1
ATOM 652 C CA . PRO A 1 86 ? -17.572 10.915 8.300 1.00 95.62 86 PRO A CA 1
ATOM 653 C C . PRO A 1 86 ? -17.669 9.972 9.508 1.00 95.62 86 PRO A C 1
ATOM 655 O O . PRO A 1 86 ? -18.730 9.420 9.790 1.00 95.62 86 PRO A O 1
ATOM 658 N N . GLY A 1 87 ? -16.564 9.813 10.237 1.00 94.94 87 GLY A N 1
ATOM 659 C CA . GLY A 1 87 ? -16.436 8.855 11.339 1.00 94.94 87 GLY A CA 1
ATOM 660 C C . GLY A 1 87 ? -15.708 7.560 10.966 1.00 94.94 87 GLY A C 1
ATOM 661 O O . GLY A 1 87 ? -15.260 6.852 11.873 1.00 94.94 87 GLY A O 1
ATOM 662 N N . ASP A 1 88 ? -15.510 7.284 9.671 1.00 97.06 88 ASP A N 1
ATOM 663 C CA . ASP A 1 88 ? -14.626 6.210 9.216 1.00 97.06 88 ASP A CA 1
ATOM 664 C C . ASP A 1 88 ? -13.192 6.424 9.720 1.00 97.06 88 ASP A C 1
ATOM 666 O O . ASP A 1 88 ? -12.744 7.537 10.019 1.00 97.06 88 ASP A O 1
ATOM 670 N N . SER A 1 89 ? -12.421 5.342 9.768 1.00 97.06 89 SER A N 1
ATOM 671 C CA . SER A 1 89 ? -10.990 5.399 10.031 1.00 97.06 89 SER A CA 1
ATOM 672 C C . SER A 1 89 ? -10.168 4.587 9.036 1.00 97.06 89 SER A C 1
ATOM 674 O O . SER A 1 89 ? -10.590 3.559 8.504 1.00 97.06 89 SER A O 1
ATOM 676 N N . VAL A 1 90 ? -8.956 5.069 8.783 1.00 97.25 90 VAL A N 1
ATOM 677 C CA . VAL A 1 90 ? -7.919 4.376 8.020 1.00 97.25 90 VAL A CA 1
ATOM 678 C C . VAL A 1 90 ? -6.839 3.948 8.998 1.00 97.25 90 VAL A C 1
ATOM 680 O O . VAL A 1 90 ? -6.364 4.756 9.792 1.00 97.25 90 VAL A O 1
ATOM 683 N N . MET A 1 91 ? -6.429 2.687 8.939 1.00 96.62 91 MET A N 1
ATOM 684 C CA . MET A 1 91 ? -5.288 2.180 9.694 1.00 96.62 91 MET A CA 1
ATOM 685 C C . MET A 1 91 ? -4.076 2.089 8.773 1.00 96.62 91 MET A C 1
ATOM 687 O O . MET A 1 91 ? -4.201 1.584 7.664 1.00 96.62 91 MET A O 1
ATOM 691 N N . ALA A 1 92 ? -2.910 2.574 9.189 1.00 95.19 92 ALA A N 1
ATOM 692 C CA . ALA A 1 92 ? -1.739 2.610 8.313 1.00 95.19 92 ALA A CA 1
ATOM 693 C C . ALA A 1 92 ? -0.424 2.397 9.066 1.00 95.19 92 ALA A C 1
ATOM 695 O O . ALA A 1 92 ? -0.374 2.385 10.300 1.00 95.19 92 ALA A O 1
ATOM 696 N N . ASP A 1 93 ? 0.666 2.245 8.312 1.00 87.25 93 ASP A N 1
ATOM 697 C CA . ASP A 1 93 ? 2.006 2.305 8.889 1.00 87.25 93 ASP A CA 1
ATOM 698 C C . ASP A 1 93 ? 2.291 3.689 9.487 1.00 87.25 93 ASP A C 1
ATOM 700 O O . ASP A 1 93 ? 1.852 4.722 8.982 1.00 87.25 93 ASP A O 1
ATOM 704 N N . LYS A 1 94 ? 3.096 3.708 10.547 1.00 84.06 94 LYS A N 1
ATOM 705 C CA . LYS A 1 94 ? 3.644 4.901 11.188 1.00 84.06 94 LYS A CA 1
ATOM 706 C C . LYS A 1 94 ? 4.340 5.848 10.200 1.00 84.06 94 LYS A C 1
ATOM 708 O O . LYS A 1 94 ? 4.355 7.057 10.433 1.00 84.06 94 LYS A O 1
ATOM 713 N N . GLY A 1 95 ? 4.893 5.325 9.102 1.00 84.69 95 GLY A N 1
ATOM 714 C CA . GLY A 1 95 ? 5.474 6.126 8.017 1.00 84.69 95 GLY A CA 1
ATOM 715 C C . GLY A 1 95 ? 4.460 6.923 7.176 1.00 84.69 95 GLY A C 1
ATOM 716 O O . GLY A 1 95 ? 4.832 7.918 6.552 1.00 84.69 95 GLY A O 1
ATOM 717 N N . LEU A 1 96 ? 3.176 6.548 7.173 1.00 89.25 96 LEU A N 1
ATOM 718 C CA . LEU A 1 96 ? 2.123 7.178 6.367 1.00 89.25 96 LEU A CA 1
ATOM 719 C C . LEU A 1 96 ? 1.412 8.295 7.141 1.00 89.25 96 LEU A C 1
ATOM 721 O O . LEU A 1 96 ? 0.279 8.168 7.596 1.00 89.25 96 LEU A O 1
ATOM 725 N N . ARG A 1 97 ? 2.091 9.438 7.272 1.00 89.56 97 ARG A N 1
ATOM 726 C CA . ARG A 1 97 ? 1.563 10.640 7.941 1.00 89.56 97 ARG A CA 1
ATOM 727 C C . ARG A 1 97 ? 0.599 11.402 7.023 1.00 89.56 97 ARG A C 1
ATOM 729 O O . ARG A 1 97 ? 1.007 12.334 6.329 1.00 89.56 97 ARG A O 1
ATOM 736 N N . ILE A 1 98 ? -0.666 10.981 7.006 1.00 95.00 98 ILE A N 1
ATOM 737 C CA . ILE A 1 98 ? -1.735 11.530 6.144 1.00 95.00 98 ILE A CA 1
ATOM 738 C C . ILE A 1 98 ? -2.957 12.047 6.924 1.00 95.00 98 ILE A C 1
ATOM 740 O O . ILE A 1 98 ? -4.017 12.264 6.345 1.00 95.00 98 ILE A O 1
ATOM 744 N N . GLU A 1 99 ? -2.819 12.242 8.235 1.00 95.00 99 GLU A N 1
ATOM 745 C CA . GLU A 1 99 ? -3.910 12.653 9.132 1.00 95.00 99 GLU A CA 1
ATOM 746 C C . GLU A 1 99 ? -4.570 13.963 8.685 1.00 95.00 99 GLU A C 1
ATOM 748 O O . GLU A 1 99 ? -5.786 14.035 8.552 1.00 95.00 99 GLU A O 1
ATOM 753 N N . ASP A 1 100 ? -3.772 14.973 8.343 1.00 95.44 100 ASP A N 1
ATOM 754 C CA . ASP A 1 100 ? -4.246 16.275 7.864 1.00 95.44 100 ASP A CA 1
ATOM 755 C C . ASP A 1 100 ? -5.026 16.195 6.539 1.00 95.44 100 ASP A C 1
ATOM 757 O O . ASP A 1 100 ? -5.843 17.068 6.241 1.00 95.44 100 ASP A O 1
ATOM 761 N N . LEU A 1 101 ? -4.787 15.152 5.737 1.00 96.00 101 LEU A N 1
ATOM 762 C CA . LEU A 1 101 ? -5.514 14.899 4.493 1.00 96.00 101 LEU A CA 1
ATOM 763 C C . LEU A 1 101 ? -6.850 14.200 4.768 1.00 96.00 101 LEU A C 1
ATOM 765 O O . LEU A 1 101 ? -7.849 14.520 4.126 1.00 96.00 101 LEU A O 1
ATOM 769 N N . LEU A 1 102 ? -6.869 13.272 5.728 1.00 96.31 102 LEU A N 1
ATOM 770 C CA . LEU A 1 102 ? -8.044 12.480 6.098 1.00 96.31 102 LEU A CA 1
ATOM 771 C C . LEU A 1 102 ? -9.049 13.264 6.950 1.00 96.31 102 LEU A C 1
ATOM 773 O O . LEU A 1 102 ? -10.252 13.163 6.712 1.00 96.31 102 LEU A O 1
ATOM 777 N N . VAL A 1 103 ? -8.576 14.124 7.856 1.00 95.44 103 VAL A N 1
ATOM 778 C CA . VAL A 1 103 ? -9.435 14.972 8.704 1.00 95.44 103 VAL A CA 1
ATOM 779 C C . VAL A 1 103 ? -10.350 15.868 7.864 1.00 95.44 103 VAL A C 1
ATOM 781 O O . VAL A 1 103 ? -11.505 16.076 8.225 1.00 95.44 103 VAL A O 1
ATOM 784 N N . LYS A 1 104 ? -9.897 16.324 6.687 1.00 94.00 104 LYS A N 1
ATOM 785 C CA . LYS A 1 104 ? -10.718 17.106 5.738 1.00 94.00 104 LYS A CA 1
ATOM 786 C C . LYS A 1 104 ? -11.939 16.344 5.212 1.00 94.00 104 LYS A C 1
ATOM 788 O O . LYS A 1 104 ? -12.856 16.963 4.684 1.00 94.00 104 LYS A O 1
ATOM 793 N N . LYS A 1 105 ? -11.940 15.015 5.331 1.00 94.06 105 LYS A N 1
ATOM 794 C CA . LYS A 1 105 ? -13.045 14.125 4.959 1.00 94.06 105 LYS A CA 1
ATOM 795 C C . LYS A 1 105 ? -13.805 13.587 6.178 1.00 94.06 105 LYS A C 1
ATOM 797 O O . LYS A 1 105 ? -14.672 12.743 6.012 1.00 94.06 105 LYS A O 1
ATOM 802 N N . GLY A 1 106 ? -13.469 14.036 7.390 1.00 95.12 106 GLY A N 1
ATOM 803 C CA . GLY A 1 106 ? -14.015 13.472 8.625 1.00 95.12 106 GLY A CA 1
ATOM 804 C C . GLY A 1 106 ? -13.515 12.055 8.925 1.00 95.12 106 GLY A C 1
ATOM 805 O O . GLY A 1 106 ? -14.184 11.332 9.655 1.00 95.12 106 GLY A O 1
ATOM 806 N N . VAL A 1 107 ? -12.368 11.657 8.360 1.00 97.44 107 VAL A N 1
ATOM 807 C CA . VAL A 1 107 ? -11.785 10.318 8.520 1.00 97.44 107 VAL A CA 1
ATOM 808 C C . VAL A 1 107 ? -10.627 10.363 9.514 1.00 97.44 107 VAL A C 1
ATOM 810 O O . VAL A 1 107 ? -9.757 11.233 9.432 1.00 97.44 107 VAL A O 1
ATOM 813 N N . LEU A 1 108 ? -10.591 9.409 10.443 1.00 96.31 108 LEU A N 1
ATOM 814 C CA . LEU A 1 108 ? -9.531 9.282 11.446 1.00 96.31 108 LEU A CA 1
ATOM 815 C C . LEU A 1 108 ? -8.354 8.448 10.921 1.00 96.31 108 LEU A C 1
ATOM 817 O O . LEU A 1 108 ? -8.542 7.502 10.158 1.00 96.31 108 LEU A O 1
ATOM 821 N N . LEU A 1 109 ? -7.133 8.755 11.368 1.00 95.56 109 LEU A N 1
ATOM 822 C CA . LEU A 1 109 ? -5.941 7.958 11.066 1.00 95.56 109 LEU A CA 1
ATOM 823 C C . LEU A 1 109 ? -5.475 7.175 12.301 1.00 95.56 109 LEU A C 1
ATOM 825 O O . LEU A 1 109 ? -5.042 7.755 13.295 1.00 95.56 109 LEU A O 1
ATOM 829 N N . ASN A 1 110 ? -5.494 5.848 12.207 1.00 93.25 110 ASN A N 1
ATOM 830 C CA . ASN A 1 110 ? -4.959 4.932 13.209 1.00 93.25 110 ASN A CA 1
ATOM 831 C C . ASN A 1 110 ? -3.548 4.477 12.804 1.00 93.25 110 ASN A C 1
ATOM 833 O O . ASN A 1 110 ? -3.381 3.606 11.953 1.00 93.25 110 ASN A O 1
ATOM 837 N N . ILE A 1 111 ? -2.522 5.055 13.429 1.00 90.62 111 ILE A N 1
ATOM 838 C CA . ILE A 1 111 ? -1.118 4.645 13.261 1.00 90.62 111 ILE A CA 1
ATOM 839 C C . ILE A 1 111 ? -0.492 4.295 14.617 1.00 90.62 111 ILE A C 1
ATOM 841 O O . ILE A 1 111 ? -0.912 4.841 15.645 1.00 90.62 111 ILE A O 1
ATOM 845 N N . PRO A 1 112 ? 0.534 3.424 14.654 1.00 84.50 112 PRO A N 1
ATOM 846 C CA . PRO A 1 112 ? 1.283 3.175 15.878 1.00 84.50 112 PRO A CA 1
ATOM 847 C C . PRO A 1 112 ? 1.850 4.487 16.457 1.00 84.50 112 PRO A C 1
ATOM 849 O O . PRO A 1 112 ? 2.445 5.276 15.712 1.00 84.50 112 PRO A O 1
ATOM 852 N N . PRO A 1 113 ? 1.707 4.749 17.769 1.00 75.06 113 PRO A N 1
ATOM 853 C CA . PRO A 1 113 ? 2.158 5.999 18.367 1.00 75.06 113 PRO A CA 1
ATOM 854 C C . PRO A 1 113 ? 3.679 6.205 18.241 1.00 75.06 113 PRO A C 1
ATOM 856 O O . PRO A 1 113 ? 4.492 5.274 18.163 1.00 75.06 113 PRO A O 1
ATOM 859 N N . PHE A 1 114 ? 4.090 7.473 18.230 1.00 67.56 114 PHE A N 1
ATOM 860 C CA . PHE A 1 114 ? 5.502 7.844 18.270 1.00 67.56 114 PHE A CA 1
ATOM 861 C C . PHE A 1 114 ? 6.062 7.714 19.689 1.00 67.56 114 PHE A C 1
ATOM 863 O O . PHE A 1 114 ? 5.398 8.069 20.665 1.00 67.56 114 PHE A O 1
ATOM 870 N N . LEU A 1 115 ? 7.305 7.233 19.785 1.00 64.81 115 LEU A N 1
ATOM 871 C CA . LEU A 1 115 ? 8.104 7.373 20.996 1.00 64.81 115 LEU A CA 1
ATOM 872 C C . LEU A 1 115 ? 8.389 8.866 21.163 1.00 64.81 115 LEU A C 1
ATOM 874 O O . LEU A 1 115 ? 9.077 9.457 20.335 1.00 64.81 115 LEU A O 1
ATOM 878 N N . LYS A 1 116 ? 7.827 9.470 22.207 1.00 56.94 116 LYS A N 1
ATOM 879 C CA . LYS A 1 116 ? 8.301 10.743 22.751 1.00 56.94 116 LYS A CA 1
ATOM 880 C C . LYS A 1 116 ? 8.983 10.407 24.078 1.00 56.94 116 LYS A C 1
ATOM 882 O O . LYS A 1 116 ? 8.413 9.654 24.863 1.00 56.94 116 LYS A O 1
ATOM 887 N N . ASP A 1 117 ? 10.213 10.878 24.257 1.00 57.53 117 ASP A N 1
ATOM 888 C CA . ASP A 1 117 ? 10.987 10.798 25.509 1.00 57.53 117 ASP A CA 1
ATOM 889 C C . ASP A 1 117 ? 11.409 9.389 25.980 1.00 57.53 117 ASP A C 1
ATOM 891 O O . ASP A 1 117 ? 11.636 9.149 27.163 1.00 57.53 117 ASP A O 1
ATOM 895 N N . GLY A 1 118 ? 11.548 8.432 25.055 1.00 59.06 118 GLY A N 1
ATOM 896 C CA . GLY A 1 118 ? 12.234 7.154 25.311 1.00 59.06 118 GLY A CA 1
ATOM 897 C C . GLY A 1 118 ? 11.498 6.137 26.197 1.00 59.06 118 GLY A C 1
ATOM 898 O O . GLY A 1 118 ? 12.023 5.047 26.410 1.00 59.06 118 GLY A O 1
ATOM 899 N N . LYS A 1 119 ? 10.284 6.435 26.682 1.00 58.91 119 LYS A N 1
ATOM 900 C CA . LYS A 1 119 ? 9.452 5.493 27.453 1.00 58.91 119 LYS A CA 1
ATOM 901 C C . LYS A 1 119 ? 8.034 5.422 26.890 1.00 58.91 119 LYS A C 1
ATOM 903 O O . LYS A 1 119 ? 7.342 6.433 26.780 1.00 58.91 119 LYS A O 1
ATOM 908 N N . PHE A 1 120 ? 7.568 4.217 26.564 1.00 62.53 120 PHE A N 1
ATOM 909 C CA . P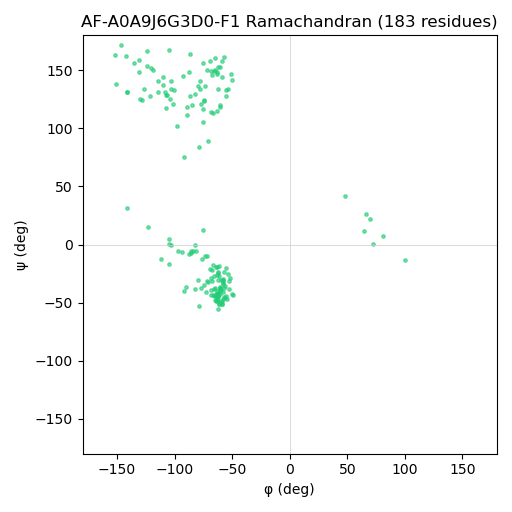HE A 1 120 ? 6.138 3.983 26.387 1.00 62.53 120 PHE A CA 1
ATOM 910 C C . PHE A 1 120 ? 5.481 3.868 27.763 1.00 62.53 120 PHE A C 1
ATOM 912 O O . PHE A 1 120 ? 5.965 3.143 28.626 1.00 62.53 120 PHE A O 1
ATOM 919 N N . THR A 1 121 ? 4.357 4.551 27.965 1.00 73.56 121 THR A N 1
ATOM 920 C CA . THR A 1 121 ? 3.420 4.137 29.015 1.00 73.56 121 THR A CA 1
ATOM 921 C C . THR A 1 121 ? 2.789 2.807 28.598 1.00 73.56 121 THR A C 1
ATOM 923 O O . THR A 1 121 ? 2.604 2.580 27.399 1.00 73.56 121 THR A O 1
ATOM 926 N N . GLU A 1 122 ? 2.420 1.946 29.550 1.00 76.06 122 GLU A N 1
ATOM 927 C CA . GLU A 1 122 ? 1.825 0.624 29.265 1.00 76.06 122 GLU A CA 1
ATOM 928 C C . GLU A 1 122 ? 0.668 0.710 28.260 1.00 76.06 122 GLU A C 1
ATOM 930 O O . GLU A 1 122 ? 0.642 -0.016 27.271 1.00 76.06 122 GLU A O 1
ATOM 935 N N . ARG A 1 123 ? -0.218 1.704 28.415 1.00 76.94 123 ARG A N 1
ATOM 936 C CA . ARG A 1 123 ? -1.331 1.949 27.481 1.00 76.94 123 ARG A CA 1
ATOM 937 C C . ARG A 1 123 ? -0.882 2.252 26.047 1.00 76.94 123 ARG A C 1
ATOM 939 O O . ARG A 1 123 ? -1.527 1.823 25.095 1.00 76.94 123 ARG A O 1
ATOM 946 N N . LYS A 1 124 ? 0.205 3.011 25.859 1.00 76.94 124 LYS A N 1
ATOM 947 C CA . LYS A 1 124 ? 0.732 3.303 24.514 1.00 76.94 124 LYS A CA 1
ATOM 948 C C . LYS A 1 124 ? 1.438 2.085 23.919 1.00 76.94 124 LYS A C 1
ATOM 950 O O . LYS A 1 124 ? 1.349 1.889 22.707 1.00 76.94 124 LYS A O 1
ATOM 955 N N . ALA A 1 125 ? 2.113 1.284 24.745 1.00 78.88 125 ALA A N 1
ATOM 956 C CA . ALA A 1 125 ? 2.713 0.024 24.314 1.00 78.88 125 ALA A CA 1
ATOM 957 C C . ALA A 1 125 ? 1.630 -0.960 23.848 1.00 78.88 125 ALA A C 1
ATOM 959 O O . ALA A 1 125 ? 1.708 -1.456 22.727 1.00 78.88 125 ALA A O 1
ATOM 960 N N . GLN A 1 126 ? 0.565 -1.130 24.635 1.00 82.88 126 GLN A N 1
ATOM 961 C CA . GLN A 1 126 ? -0.575 -1.976 24.284 1.00 82.88 126 GLN A CA 1
ATOM 962 C C . GLN A 1 126 ? -1.240 -1.523 22.976 1.00 82.88 126 GLN A C 1
ATOM 964 O O . GLN A 1 126 ? -1.384 -2.318 22.054 1.00 82.88 126 GLN A O 1
ATOM 969 N N . LYS A 1 127 ? -1.536 -0.223 22.822 1.00 82.00 127 LYS A N 1
ATOM 970 C CA . LYS A 1 127 ? -2.103 0.308 21.569 1.00 82.00 127 LYS A CA 1
ATOM 971 C C . LYS A 1 127 ? -1.178 0.101 20.362 1.00 82.00 127 LYS A C 1
ATOM 973 O O . LYS A 1 127 ? -1.647 -0.158 19.259 1.00 82.00 127 LYS A O 1
ATOM 978 N N . THR A 1 128 ? 0.138 0.210 20.557 1.00 83.00 128 THR A N 1
ATOM 979 C CA . THR A 1 128 ? 1.130 -0.084 19.505 1.00 83.00 128 THR A CA 1
ATOM 980 C C . THR A 1 128 ? 1.045 -1.543 19.078 1.00 83.00 128 THR A C 1
ATOM 982 O O . THR A 1 128 ? 1.006 -1.818 17.882 1.00 83.00 128 THR A O 1
ATOM 985 N N . GLN A 1 129 ? 0.997 -2.457 20.049 1.00 84.94 129 GLN A N 1
ATOM 986 C CA . GLN A 1 129 ? 0.910 -3.891 19.808 1.00 84.94 129 GLN A CA 1
ATOM 987 C C . GLN A 1 129 ? -0.404 -4.271 19.116 1.00 84.94 129 GLN A C 1
ATOM 989 O O . GLN A 1 129 ? -0.372 -5.0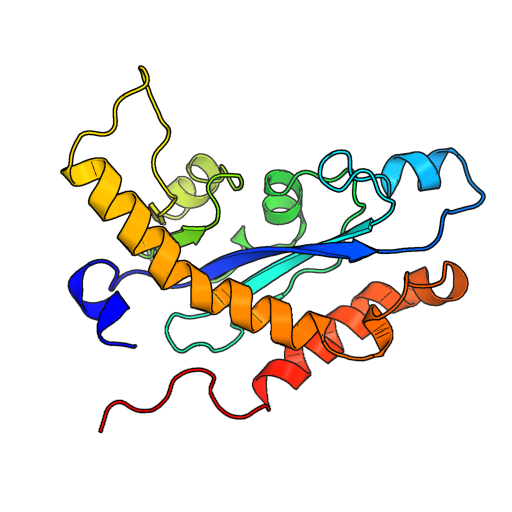31 18.155 1.00 84.94 129 GLN A O 1
ATOM 994 N N . GLU A 1 130 ? -1.534 -3.702 19.539 1.00 87.88 130 GLU A N 1
ATOM 995 C CA . GLU A 1 130 ? -2.841 -3.929 18.912 1.00 87.88 130 GLU A CA 1
ATOM 996 C C . GLU A 1 130 ? -2.864 -3.471 17.449 1.00 87.88 130 GLU A C 1
ATOM 998 O O . GLU A 1 130 ? -3.215 -4.248 16.564 1.00 87.88 130 GLU A O 1
ATOM 1003 N N . ILE A 1 131 ? -2.438 -2.232 17.167 1.00 88.81 131 ILE A N 1
ATOM 1004 C CA . ILE A 1 131 ? -2.400 -1.715 15.789 1.00 88.81 131 ILE A CA 1
ATOM 1005 C C . ILE A 1 131 ? -1.431 -2.539 14.934 1.00 88.81 131 ILE A C 1
ATOM 1007 O O . ILE A 1 131 ? -1.743 -2.854 13.788 1.00 88.81 131 ILE A O 1
ATOM 1011 N N . ALA A 1 132 ? -0.263 -2.903 15.471 1.00 87.00 132 ALA A N 1
ATOM 1012 C CA . ALA A 1 132 ? 0.698 -3.738 14.755 1.00 87.00 132 ALA A CA 1
ATOM 1013 C C . ALA A 1 132 ? 0.122 -5.128 14.436 1.00 87.00 132 ALA A C 1
ATOM 1015 O O . ALA A 1 132 ? 0.264 -5.589 13.308 1.00 87.00 132 ALA A O 1
ATOM 1016 N N . ALA A 1 133 ? -0.577 -5.758 15.384 1.00 88.88 133 ALA A N 1
ATOM 1017 C CA . ALA A 1 133 ? -1.217 -7.054 15.176 1.00 88.88 133 ALA A CA 1
ATOM 1018 C C . ALA A 1 133 ? -2.301 -6.990 14.089 1.00 88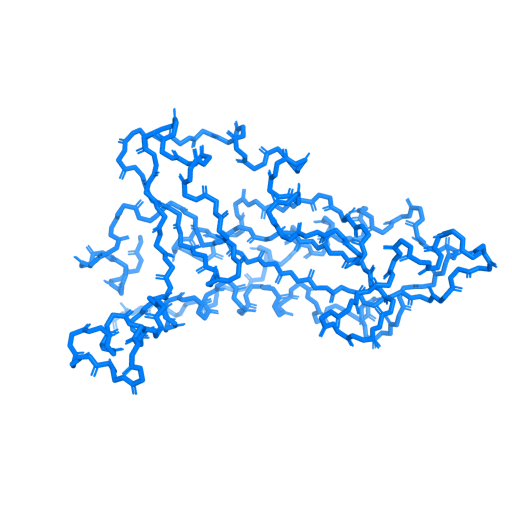.88 133 ALA A C 1
ATOM 1020 O O . ALA A 1 133 ? -2.326 -7.828 13.194 1.00 88.88 133 ALA A O 1
ATOM 1021 N N . LEU A 1 134 ? -3.154 -5.962 14.107 1.00 92.00 134 LEU A N 1
ATOM 1022 C CA . LEU A 1 134 ? -4.205 -5.788 13.098 1.00 92.00 134 LEU A CA 1
ATOM 1023 C C . LEU A 1 134 ? -3.639 -5.474 11.708 1.00 92.00 134 LEU A C 1
ATOM 1025 O O . LEU A 1 134 ? -4.195 -5.887 10.691 1.00 92.00 134 LEU A O 1
ATOM 1029 N N . ARG A 1 135 ? -2.495 -4.790 11.638 1.00 92.50 135 ARG A N 1
ATOM 1030 C CA . ARG A 1 135 ? -1.808 -4.508 10.373 1.00 92.50 135 ARG A CA 1
ATOM 1031 C C . ARG A 1 135 ? -1.244 -5.739 9.670 1.00 92.50 135 ARG A C 1
ATOM 1033 O O . ARG A 1 135 ? -1.033 -5.666 8.459 1.00 92.50 135 ARG A O 1
ATOM 1040 N N . ILE A 1 136 ? -1.079 -6.865 10.365 1.00 90.38 136 ILE A N 1
ATOM 1041 C CA . ILE A 1 136 ? -0.648 -8.126 9.744 1.00 90.38 136 ILE A CA 1
ATOM 1042 C C . ILE A 1 136 ? -1.549 -8.483 8.550 1.00 90.38 136 ILE A C 1
ATOM 1044 O O . ILE A 1 136 ? -1.056 -9.011 7.561 1.00 90.38 136 ILE A O 1
ATOM 1048 N N . HIS A 1 137 ? -2.833 -8.112 8.575 1.00 91.44 137 HIS A N 1
ATOM 1049 C CA . HIS A 1 137 ? -3.770 -8.362 7.474 1.00 91.44 137 HIS A CA 1
ATOM 1050 C C . HIS A 1 137 ? -3.321 -7.710 6.153 1.00 91.44 137 HIS A C 1
ATOM 1052 O O . HIS A 1 137 ? -3.254 -8.371 5.116 1.00 91.44 137 HIS A O 1
ATOM 1058 N N . VAL A 1 138 ? -2.956 -6.420 6.172 1.00 95.12 138 VAL A N 1
ATOM 1059 C CA . VAL A 1 138 ? -2.480 -5.746 4.951 1.00 95.12 138 VAL A CA 1
ATOM 1060 C C . VAL A 1 138 ? -1.096 -6.243 4.535 1.00 95.12 138 VAL A C 1
ATOM 1062 O O . VAL A 1 138 ? -0.819 -6.346 3.343 1.00 95.12 138 VAL A O 1
ATOM 1065 N N . GLU A 1 139 ? -0.245 -6.622 5.488 1.00 94.31 139 GLU A N 1
ATOM 1066 C CA . GLU A 1 139 ? 1.089 -7.169 5.211 1.00 94.31 139 GLU A CA 1
ATOM 1067 C C . GLU A 1 139 ? 1.014 -8.556 4.558 1.00 94.31 139 GLU A C 1
ATOM 1069 O O . GLU A 1 139 ? 1.675 -8.794 3.548 1.00 94.31 139 GLU A O 1
ATOM 1074 N N . GLN A 1 140 ? 0.142 -9.437 5.051 1.00 93.50 140 GLN A N 1
ATOM 1075 C CA . GLN A 1 140 ? -0.142 -10.738 4.442 1.00 93.50 140 GLN A CA 1
ATOM 1076 C C . GLN A 1 140 ? -0.751 -10.588 3.047 1.00 93.50 140 GLN A C 1
ATOM 1078 O O . GLN A 1 140 ? -0.393 -11.325 2.124 1.00 93.50 140 GLN A O 1
ATOM 1083 N N . ARG A 1 141 ? -1.645 -9.610 2.859 1.00 95.44 141 ARG A N 1
ATOM 1084 C CA . ARG A 1 141 ? -2.199 -9.308 1.539 1.00 95.44 141 ARG A CA 1
ATOM 1085 C C . ARG A 1 141 ? -1.114 -8.841 0.576 1.00 95.44 141 ARG A C 1
ATOM 1087 O O . ARG A 1 141 ? -1.020 -9.388 -0.517 1.00 95.44 141 ARG A O 1
ATOM 1094 N N . ILE A 1 142 ? -0.270 -7.890 0.980 1.00 96.12 142 ILE A N 1
ATOM 1095 C CA . ILE A 1 142 ? 0.892 -7.455 0.192 1.00 96.12 142 ILE A CA 1
ATOM 1096 C C . ILE A 1 142 ? 1.767 -8.659 -0.157 1.00 96.12 142 ILE A C 1
ATOM 1098 O O . ILE A 1 142 ? 2.103 -8.832 -1.324 1.00 96.12 142 ILE A O 1
ATOM 1102 N N . GLN A 1 143 ? 2.062 -9.525 0.816 1.00 94.94 143 GLN A N 1
ATOM 1103 C CA . GLN A 1 143 ? 2.867 -10.722 0.599 1.00 94.94 143 GLN A CA 1
ATOM 1104 C C . GLN A 1 143 ? 2.263 -11.628 -0.480 1.00 94.94 143 GLN A C 1
ATOM 1106 O O . GLN A 1 143 ? 2.983 -12.060 -1.379 1.00 94.94 143 GLN A O 1
ATOM 1111 N N . ARG A 1 144 ? 0.947 -11.878 -0.458 1.00 94.81 144 ARG A N 1
ATOM 1112 C CA . ARG A 1 144 ? 0.264 -12.657 -1.509 1.00 94.81 144 ARG A CA 1
ATOM 1113 C C . ARG A 1 144 ? 0.449 -12.055 -2.897 1.00 94.81 144 ARG A C 1
ATOM 1115 O O . ARG A 1 144 ? 0.681 -12.790 -3.852 1.00 94.81 144 ARG A O 1
ATOM 1122 N N . ILE A 1 145 ? 0.372 -10.731 -3.006 1.00 96.44 145 ILE A N 1
ATOM 1123 C CA . ILE A 1 145 ? 0.570 -10.026 -4.277 1.00 96.44 145 ILE A CA 1
ATOM 1124 C C . ILE A 1 145 ? 2.030 -10.130 -4.725 1.00 96.44 145 ILE A C 1
ATOM 1126 O O . ILE A 1 145 ? 2.298 -10.323 -5.904 1.00 96.44 145 ILE A O 1
ATOM 1130 N N . THR A 1 146 ? 2.989 -10.045 -3.806 1.00 95.12 146 THR A N 1
ATOM 1131 C CA . THR A 1 146 ? 4.417 -10.076 -4.149 1.00 95.12 146 THR A CA 1
ATOM 1132 C C . THR A 1 146 ? 4.995 -11.485 -4.299 1.00 95.12 146 THR A C 1
ATOM 1134 O O . THR A 1 146 ? 6.147 -11.607 -4.687 1.00 95.12 146 THR A O 1
ATOM 1137 N N . THR A 1 147 ? 4.232 -12.545 -4.005 1.00 94.50 147 THR A N 1
ATOM 1138 C CA . THR A 1 147 ? 4.691 -13.949 -4.125 1.00 94.50 147 THR A CA 1
ATOM 1139 C C . THR A 1 147 ? 4.504 -14.518 -5.539 1.00 94.50 147 THR A C 1
ATOM 1141 O O . THR A 1 147 ? 4.962 -15.618 -5.835 1.00 94.50 147 THR A O 1
ATOM 1144 N N . TYR A 1 148 ? 3.840 -13.798 -6.450 1.00 95.62 148 TYR A N 1
ATOM 1145 C CA . TYR A 1 148 ? 3.826 -14.201 -7.856 1.00 95.62 148 TYR A CA 1
ATOM 1146 C C . TYR A 1 148 ? 5.249 -14.174 -8.423 1.00 95.62 148 TYR A C 1
ATOM 1148 O O . TYR A 1 148 ? 5.942 -13.168 -8.289 1.00 95.62 148 TYR A O 1
ATOM 1156 N N . HIS A 1 149 ? 5.636 -15.230 -9.147 1.00 95.69 149 HIS A N 1
ATOM 1157 C CA . HIS A 1 149 ? 6.995 -15.406 -9.679 1.00 95.69 149 HIS A CA 1
ATOM 1158 C C . HIS A 1 149 ? 7.507 -14.252 -10.552 1.00 95.69 149 HIS A C 1
ATOM 1160 O O . HIS A 1 149 ? 8.713 -14.082 -10.721 1.00 95.69 149 HIS A O 1
ATOM 1166 N N . ILE A 1 150 ? 6.608 -13.422 -11.091 1.00 95.19 150 ILE A N 1
ATOM 1167 C CA . ILE A 1 150 ? 6.983 -12.218 -11.838 1.00 95.19 150 ILE A CA 1
ATOM 1168 C C . ILE A 1 150 ? 7.713 -11.173 -10.973 1.00 95.19 150 ILE A C 1
ATOM 1170 O O . ILE A 1 150 ? 8.411 -10.322 -11.518 1.00 95.19 150 ILE A O 1
ATOM 1174 N N . PHE A 1 151 ? 7.589 -11.255 -9.644 1.00 95.56 151 PHE A N 1
ATOM 1175 C CA . PHE A 1 151 ? 8.253 -10.382 -8.674 1.00 95.56 151 PHE A CA 1
ATOM 1176 C C . PHE A 1 151 ? 9.427 -11.047 -7.937 1.00 95.56 151 PHE A C 1
ATOM 1178 O O . PHE A 1 151 ? 10.075 -10.387 -7.125 1.00 95.56 151 PHE A O 1
ATOM 1185 N N . ASP A 1 152 ? 9.752 -12.315 -8.230 1.00 94.31 152 ASP A N 1
ATOM 1186 C CA . ASP A 1 152 ? 10.896 -13.017 -7.616 1.00 94.31 152 ASP A CA 1
ATOM 1187 C C . ASP A 1 152 ? 12.233 -12.332 -7.938 1.00 94.31 152 ASP A C 1
ATOM 1189 O O . ASP A 1 152 ? 13.213 -12.432 -7.194 1.00 94.31 152 ASP A O 1
ATOM 1193 N N . ARG A 1 153 ? 12.285 -11.641 -9.080 1.00 94.69 153 ARG A N 1
ATOM 1194 C CA . ARG A 1 153 ? 13.435 -10.872 -9.554 1.00 94.69 153 ARG A CA 1
ATOM 1195 C C . ARG A 1 153 ? 13.023 -9.429 -9.815 1.00 94.69 153 ARG A C 1
ATOM 1197 O O . ARG A 1 153 ? 11.841 -9.105 -9.891 1.00 94.69 153 ARG A O 1
ATOM 1204 N N . SER A 1 154 ? 14.020 -8.565 -9.971 1.00 96.19 154 SER A N 1
ATOM 1205 C CA . SER A 1 154 ? 13.802 -7.194 -10.422 1.00 96.19 154 SER A CA 1
ATOM 1206 C C . SER A 1 154 ? 13.013 -7.173 -11.732 1.00 96.19 154 SER A C 1
ATOM 1208 O O . SER A 1 154 ? 13.343 -7.909 -12.660 1.00 96.19 154 SER A O 1
ATOM 1210 N N . ILE A 1 155 ? 11.993 -6.313 -11.813 1.00 95.75 155 ILE A N 1
ATOM 1211 C CA . ILE A 1 155 ? 11.257 -6.067 -13.055 1.00 95.75 155 ILE A CA 1
ATOM 1212 C C . ILE A 1 155 ? 12.244 -5.520 -14.099 1.00 95.75 155 ILE A C 1
ATOM 1214 O O . ILE A 1 155 ? 12.818 -4.445 -13.876 1.00 95.75 155 ILE A O 1
ATOM 1218 N N . PRO A 1 156 ? 12.424 -6.204 -15.244 1.00 95.06 156 PRO A N 1
ATOM 1219 C CA . PRO A 1 156 ? 13.271 -5.714 -16.321 1.00 95.06 156 PRO A CA 1
ATOM 1220 C C . PRO A 1 156 ? 12.800 -4.356 -16.838 1.00 95.06 156 PRO A C 1
ATOM 1222 O O . PRO A 1 156 ? 11.599 -4.120 -16.975 1.00 95.06 156 PRO A O 1
ATOM 1225 N N . ILE A 1 157 ? 13.731 -3.477 -17.223 1.00 92.00 157 ILE A N 1
ATOM 1226 C CA . ILE A 1 157 ? 13.384 -2.162 -17.798 1.00 92.00 157 ILE A CA 1
ATOM 1227 C C . ILE A 1 157 ? 12.507 -2.291 -19.051 1.00 92.00 157 ILE A C 1
ATOM 1229 O O . ILE A 1 157 ? 11.651 -1.440 -19.290 1.00 92.00 157 ILE A O 1
ATOM 1233 N N . SER A 1 158 ? 12.663 -3.370 -19.821 1.00 93.44 158 SER A N 1
ATOM 1234 C CA . SER A 1 158 ? 11.806 -3.672 -20.974 1.00 93.44 158 SER A CA 1
ATOM 1235 C C . SER A 1 158 ? 10.340 -3.919 -20.597 1.00 93.44 158 SER A C 1
ATOM 1237 O O . SER A 1 158 ? 9.461 -3.667 -21.416 1.00 93.44 158 SER A O 1
ATOM 1239 N N . LEU A 1 159 ? 10.065 -4.362 -19.365 1.00 94.94 159 LEU A N 1
ATOM 1240 C CA . LEU A 1 159 ? 8.719 -4.577 -18.827 1.00 94.94 159 LEU A CA 1
ATOM 1241 C C . LEU A 1 159 ? 8.206 -3.401 -17.987 1.00 94.94 159 LEU A C 1
ATOM 1243 O O . LEU A 1 159 ? 7.035 -3.397 -17.616 1.00 94.94 159 LEU A O 1
ATOM 1247 N N . ALA A 1 160 ? 9.027 -2.378 -17.722 1.00 92.44 160 ALA A N 1
ATOM 1248 C CA . ALA A 1 160 ? 8.605 -1.198 -16.966 1.00 92.44 160 ALA A CA 1
ATOM 1249 C C . ALA A 1 160 ? 7.331 -0.520 -17.525 1.00 92.44 160 ALA A C 1
ATOM 1251 O O . ALA A 1 160 ? 6.478 -0.149 -16.718 1.00 92.44 160 ALA A O 1
ATOM 1252 N N . PRO A 1 161 ? 7.113 -0.416 -18.857 1.00 94.38 161 PRO A N 1
ATOM 1253 C CA . PRO A 1 161 ? 5.861 0.124 -19.403 1.00 94.38 161 PRO A CA 1
ATOM 1254 C C . PRO A 1 161 ? 4.606 -0.699 -19.069 1.00 94.38 161 PRO A C 1
ATOM 1256 O O . PRO A 1 161 ? 3.500 -0.177 -19.172 1.00 94.38 161 PRO A O 1
ATOM 1259 N N . LEU A 1 162 ? 4.772 -1.972 -18.691 1.00 97.00 162 LEU A N 1
ATOM 1260 C CA . LEU A 1 162 ? 3.694 -2.896 -18.325 1.00 97.00 162 LEU A CA 1
ATOM 1261 C C . LEU A 1 162 ? 3.571 -3.103 -16.807 1.00 97.00 162 LEU A C 1
ATOM 1263 O O . LEU A 1 162 ? 2.713 -3.861 -16.350 1.00 97.00 162 LEU A O 1
ATOM 1267 N N . ALA A 1 163 ? 4.432 -2.460 -16.011 1.00 96.50 163 ALA A N 1
ATOM 1268 C CA . ALA A 1 163 ? 4.537 -2.720 -14.579 1.00 96.50 163 ALA A CA 1
ATOM 1269 C C . ALA A 1 163 ? 3.219 -2.439 -13.839 1.00 96.50 163 ALA A C 1
ATOM 1271 O O . ALA A 1 163 ? 2.843 -3.209 -12.960 1.00 96.50 163 ALA A O 1
ATOM 1272 N N . ASN A 1 164 ? 2.482 -1.395 -14.238 1.00 97.69 164 ASN A N 1
ATOM 1273 C CA . ASN A 1 164 ? 1.174 -1.072 -13.662 1.00 97.69 164 ASN A CA 1
ATOM 1274 C C . ASN A 1 164 ? 0.126 -2.156 -13.943 1.00 97.69 164 ASN A C 1
ATOM 1276 O O . ASN A 1 164 ? -0.596 -2.548 -13.028 1.00 97.69 164 ASN A O 1
ATOM 1280 N N . GLN A 1 165 ? 0.056 -2.671 -15.176 1.00 98.00 165 GLN A N 1
ATOM 1281 C CA . GLN A 1 165 ? -0.877 -3.745 -15.527 1.00 98.00 165 GLN A CA 1
ATOM 1282 C C . GLN A 1 165 ? -0.538 -5.036 -14.779 1.00 98.00 165 GLN A C 1
ATOM 1284 O O . GLN A 1 165 ? -1.434 -5.677 -14.235 1.00 98.00 165 GLN A O 1
ATOM 1289 N N . ILE A 1 166 ? 0.749 -5.393 -14.714 1.00 97.69 166 ILE A N 1
ATOM 1290 C CA . ILE A 1 166 ? 1.235 -6.564 -13.972 1.00 97.69 166 ILE A CA 1
ATOM 1291 C C . ILE A 1 166 ? 0.854 -6.447 -12.493 1.00 97.69 166 ILE A C 1
ATOM 1293 O O . ILE A 1 166 ? 0.246 -7.356 -11.930 1.00 97.69 166 ILE A O 1
ATOM 1297 N N . TRP A 1 167 ? 1.175 -5.308 -11.877 1.00 98.06 167 TRP A N 1
ATOM 1298 C CA . TRP A 1 167 ? 0.885 -5.029 -10.475 1.00 98.06 167 TRP A CA 1
ATOM 1299 C C . TRP A 1 167 ? -0.610 -5.104 -10.161 1.00 98.06 167 TRP A C 1
ATOM 1301 O O . TRP A 1 167 ? -1.011 -5.838 -9.257 1.00 98.06 167 TRP A O 1
ATOM 1311 N N . GLY A 1 168 ? -1.441 -4.407 -10.941 1.00 97.88 168 GLY A N 1
ATOM 1312 C CA . GLY A 1 168 ? -2.891 -4.419 -10.769 1.00 97.88 168 GLY A CA 1
ATOM 1313 C C . GLY A 1 168 ? -3.489 -5.816 -10.936 1.00 97.88 168 GLY A C 1
ATOM 1314 O O . GLY A 1 168 ? -4.311 -6.230 -10.119 1.00 97.88 168 GLY A O 1
ATOM 1315 N N . LEU A 1 169 ? -3.036 -6.577 -11.939 1.00 97.56 169 LEU A N 1
ATOM 1316 C CA . LEU A 1 169 ? -3.511 -7.939 -12.182 1.00 97.56 169 LEU A CA 1
ATOM 1317 C C . LEU A 1 169 ? -3.151 -8.878 -11.026 1.00 97.56 169 LEU A C 1
ATOM 1319 O O . LEU A 1 169 ? -4.028 -9.566 -10.511 1.00 97.56 169 LEU A O 1
ATOM 1323 N N . CYS A 1 170 ? -1.895 -8.885 -10.571 1.00 97.81 170 CYS A N 1
ATOM 1324 C CA . CYS A 1 170 ? -1.478 -9.691 -9.420 1.00 97.81 170 CYS A CA 1
ATOM 1325 C C . CYS A 1 170 ? -2.256 -9.315 -8.150 1.00 97.81 170 CYS A C 1
ATOM 1327 O O . CYS A 1 170 ? -2.652 -10.197 -7.381 1.00 97.81 170 CYS A O 1
ATOM 1329 N N . ALA A 1 171 ? -2.522 -8.019 -7.951 1.00 97.50 171 ALA A N 1
ATOM 1330 C CA . ALA A 1 171 ? -3.328 -7.534 -6.840 1.00 97.50 171 ALA A CA 1
ATOM 1331 C C . ALA A 1 171 ? -4.759 -8.084 -6.897 1.00 97.50 171 ALA A C 1
ATOM 1333 O O . ALA A 1 171 ? -5.217 -8.706 -5.935 1.00 97.50 171 ALA A O 1
ATOM 1334 N N . MET A 1 172 ? -5.432 -7.946 -8.041 1.00 95.94 172 MET A N 1
ATOM 1335 C CA . MET A 1 172 ? -6.791 -8.450 -8.253 1.00 95.94 172 MET A CA 1
ATOM 1336 C C . MET A 1 172 ? -6.872 -9.975 -8.134 1.00 95.94 172 MET A C 1
ATOM 1338 O O . MET A 1 172 ? -7.758 -10.487 -7.455 1.00 95.94 172 MET A O 1
ATOM 1342 N N . LEU A 1 173 ? -5.927 -10.713 -8.724 1.00 96.31 173 LEU A N 1
ATOM 1343 C CA . LEU A 1 173 ? -5.883 -12.174 -8.624 1.00 96.31 173 LEU A CA 1
ATOM 1344 C C . LEU A 1 173 ? -5.691 -12.647 -7.179 1.00 96.31 173 LEU A C 1
ATOM 1346 O O . LEU A 1 173 ? -6.220 -13.692 -6.805 1.00 96.31 173 LEU A O 1
ATOM 1350 N N . SER A 1 174 ? -4.996 -11.877 -6.333 1.00 95.25 174 SER A N 1
ATOM 1351 C CA . SER A 1 174 ? -4.864 -12.222 -4.912 1.00 95.25 174 SER A CA 1
ATOM 1352 C C . SER A 1 174 ? -6.220 -12.306 -4.194 1.00 95.25 174 SER A C 1
ATOM 1354 O O . SER A 1 174 ? -6.363 -13.110 -3.273 1.00 95.25 174 SER A O 1
ATOM 1356 N N . ASN A 1 175 ? -7.236 -11.537 -4.615 1.00 93.56 175 ASN A N 1
ATOM 1357 C CA . ASN A 1 175 ? -8.585 -11.607 -4.035 1.00 93.56 175 ASN A CA 1
ATOM 1358 C C . ASN A 1 175 ? -9.307 -12.925 -4.329 1.00 93.56 175 ASN A C 1
ATOM 1360 O O . ASN A 1 175 ? -10.224 -13.274 -3.597 1.00 93.56 175 ASN A O 1
ATOM 1364 N N . LEU A 1 176 ? -8.907 -13.648 -5.379 1.00 91.62 176 LEU A N 1
ATOM 1365 C CA . LEU A 1 176 ? -9.510 -14.928 -5.759 1.00 91.62 176 LEU A CA 1
ATOM 1366 C C . LEU A 1 176 ? -8.890 -16.120 -5.016 1.00 91.62 176 LEU A C 1
ATOM 1368 O O . LEU A 1 176 ? -9.348 -17.251 -5.159 1.00 91.62 176 LEU A O 1
ATOM 1372 N N . GLN A 1 177 ? -7.836 -15.884 -4.235 1.00 89.94 177 GLN A N 1
ATOM 1373 C CA . GLN A 1 177 ? -7.230 -16.907 -3.391 1.00 89.94 177 GLN A CA 1
ATOM 1374 C C . GLN A 1 177 ? -8.101 -17.169 -2.150 1.00 89.94 177 GLN A C 1
ATOM 1376 O O . GLN A 1 177 ? -8.824 -16.268 -1.719 1.00 89.94 177 GLN A O 1
ATOM 1381 N N . PRO A 1 178 ? -7.997 -18.358 -1.522 1.00 86.25 178 PRO A N 1
ATOM 1382 C CA . PRO A 1 178 ? -8.727 -18.667 -0.293 1.00 86.25 178 PRO A CA 1
ATOM 1383 C C . PRO A 1 178 ? -8.545 -17.579 0.780 1.00 86.25 178 PRO A C 1
ATOM 1385 O O . PRO A 1 178 ? -7.462 -16.989 0.841 1.00 86.25 178 PRO A O 1
ATOM 1388 N N . PRO A 1 179 ? -9.542 -17.300 1.636 1.00 80.25 179 PRO A N 1
ATOM 1389 C CA . PRO A 1 179 ? -9.437 -16.271 2.678 1.00 80.25 179 PRO A CA 1
ATOM 1390 C C . PRO A 1 179 ? -8.161 -16.413 3.533 1.00 80.25 179 PRO A C 1
ATOM 1392 O O . PRO A 1 179 ? -7.737 -17.535 3.814 1.00 80.25 179 PRO A O 1
ATOM 1395 N N . LEU A 1 180 ? -7.506 -15.304 3.925 1.00 74.06 180 LEU A N 1
ATOM 1396 C CA . LEU A 1 180 ? -6.390 -15.376 4.895 1.00 74.06 180 LEU A CA 1
ATOM 1397 C C . LEU A 1 180 ? -6.892 -15.686 6.303 1.00 74.06 180 LEU A C 1
ATOM 1399 O O . LEU A 1 180 ? -6.193 -16.325 7.089 1.00 74.06 180 LEU A O 1
ATOM 1403 N N . LEU A 1 181 ? -8.098 -15.221 6.614 1.00 71.12 181 LEU A N 1
ATOM 1404 C CA . LEU A 1 181 ? -8.736 -15.432 7.899 1.00 71.12 181 LEU A CA 1
ATOM 1405 C C . LEU A 1 181 ? -9.483 -16.755 7.869 1.00 71.12 181 LEU A C 1
ATOM 1407 O O . LEU A 1 181 ? -10.273 -17.010 6.963 1.00 71.12 181 LEU A O 1
ATOM 1411 N N . LYS A 1 182 ? -9.209 -17.599 8.862 1.00 64.56 182 LYS A N 1
ATOM 1412 C CA . LYS A 1 182 ? -10.058 -18.750 9.145 1.00 64.56 182 LYS A CA 1
ATOM 1413 C C . LYS A 1 182 ? -11.333 -18.224 9.789 1.00 64.56 182 LYS A C 1
ATOM 1415 O O . LYS A 1 182 ? -11.247 -17.358 10.658 1.00 64.56 182 LYS A O 1
ATOM 1420 N N . ASP A 1 183 ? -12.478 -18.749 9.376 1.00 56.38 183 ASP A N 1
ATOM 1421 C CA . ASP A 1 183 ? -13.713 -18.526 10.114 1.00 56.38 183 ASP A CA 1
ATOM 1422 C C . ASP A 1 183 ? -13.516 -19.095 11.527 1.00 56.38 183 ASP A C 1
ATOM 1424 O O . ASP A 1 183 ? -13.197 -20.276 11.696 1.00 56.38 183 ASP A O 1
ATOM 1428 N N . GLU A 1 184 ? -13.612 -18.231 12.537 1.00 50.81 184 GLU A N 1
ATOM 1429 C CA . GLU A 1 184 ? -13.716 -18.660 13.930 1.00 50.81 184 GLU A CA 1
ATOM 1430 C C . GLU A 1 184 ? -15.116 -19.266 14.099 1.00 50.81 184 GLU A C 1
ATOM 1432 O O . GLU A 1 184 ? -16.082 -18.550 14.359 1.00 50.81 184 GLU A O 1
ATOM 1437 N N . ASN A 1 185 ? -15.222 -20.573 13.837 1.00 35.38 185 ASN A N 1
ATOM 1438 C CA . ASN A 1 185 ? -16.364 -21.400 14.233 1.00 35.38 185 ASN A CA 1
ATOM 1439 C C . ASN A 1 185 ? -16.299 -21.713 15.728 1.00 35.38 185 ASN A C 1
ATOM 1441 O O . ASN A 1 185 ? -15.200 -22.106 16.187 1.00 35.38 185 ASN A O 1
#

InterPro domains:
  IPR027806 Harbinger transposase-derived nuclease domain [PF13359] (18-175)